Protein AF-A0A060XZH9-F1 (afdb_monomer_lite)

Secondary structure (DSSP, 8-state):
------------------------------S---------------SSPPPPPP-------------------------HHHHHHHHHHHHHHHHHHHHHHHHHHSS---HHHHHSSHHHHHHHHHHHHHHHHHHHHHHHTTTSS------PPP--S-GGGS-----------PPPPPHHHHHHHHHHHHHHHHHTTT--SSTTSS-HHHHHHHHHHHHHHHHHHHHHT-S--SHHHHHHHHHHHHHHHHHHHHHHHHTS----S-------------TTHHHHHHHTTTT--HHHHHHHHHHHHHHHHHHHHHHHHHHHHHHHHHSS---SGGGGGGHHHHHHHHHHHHHHHHHHHHHHHHHHTT--

Structure (mmCIF, N/CA/C/O backbone):
data_AF-A0A060XZH9-F1
#
_entry.id   AF-A0A060XZH9-F1
#
loop_
_atom_site.group_PDB
_atom_site.id
_atom_site.type_symbol
_atom_site.label_atom_id
_atom_site.label_alt_id
_atom_site.label_comp_id
_atom_site.label_asym_id
_atom_site.label_entity_id
_atom_site.label_seq_id
_atom_site.pdbx_PDB_ins_code
_atom_site.Cartn_x
_atom_site.Cartn_y
_atom_site.Cartn_z
_atom_site.occupancy
_atom_site.B_iso_or_equiv
_atom_site.auth_seq_id
_atom_site.auth_comp_id
_atom_site.auth_asym_id
_atom_site.auth_atom_id
_atom_site.pdbx_PDB_model_num
ATOM 1 N N . MET A 1 1 ? -20.697 -51.286 76.304 1.00 41.97 1 MET A N 1
ATOM 2 C CA . MET A 1 1 ? -21.322 -52.244 75.373 1.00 41.97 1 MET A CA 1
ATOM 3 C C . MET A 1 1 ? -22.579 -52.669 76.080 1.00 41.97 1 MET A C 1
ATOM 5 O O . MET A 1 1 ? -22.487 -53.483 76.988 1.00 41.97 1 MET A O 1
ATOM 9 N N . ASP A 1 2 ? -23.666 -51.972 75.780 1.00 34.88 2 ASP A N 1
ATOM 10 C CA . ASP A 1 2 ? -24.916 -52.065 76.528 1.00 34.88 2 ASP A CA 1
ATOM 11 C C . ASP A 1 2 ? -25.808 -53.207 76.036 1.00 34.88 2 ASP A C 1
ATOM 13 O O . ASP A 1 2 ? -25.614 -53.757 74.948 1.00 34.88 2 ASP A O 1
ATOM 17 N N . SER A 1 3 ? -26.736 -53.567 76.913 1.00 43.44 3 SER A N 1
ATOM 18 C CA . SER A 1 3 ? -27.626 -54.725 76.864 1.00 43.44 3 SER A CA 1
ATOM 19 C C . SER A 1 3 ? -28.929 -54.477 76.073 1.00 43.44 3 SER A C 1
ATOM 21 O O . SER A 1 3 ? -29.168 -53.360 75.634 1.00 43.44 3 SER A O 1
ATOM 23 N N . GLU A 1 4 ? -29.733 -55.549 75.927 1.00 43.59 4 GLU A N 1
ATOM 24 C CA . GLU A 1 4 ? -31.216 -55.655 76.095 1.00 43.59 4 GLU A CA 1
ATOM 25 C C . GLU A 1 4 ? -32.174 -54.552 75.547 1.00 43.59 4 GLU A C 1
ATOM 27 O O . GLU A 1 4 ? -31.872 -53.371 75.553 1.00 43.59 4 GLU A O 1
ATOM 32 N N . GLU A 1 5 ? -33.417 -54.788 75.105 1.00 42.88 5 GLU A N 1
ATOM 33 C CA . GLU A 1 5 ? -34.244 -55.962 74.760 1.00 42.88 5 GLU A CA 1
ATOM 34 C C . GLU A 1 5 ? -35.507 -55.436 73.995 1.00 42.88 5 GLU A C 1
ATOM 36 O O . GLU A 1 5 ? -35.732 -54.233 73.925 1.00 42.88 5 GLU A O 1
ATOM 41 N N . ALA A 1 6 ? -36.276 -56.335 73.362 1.00 42.91 6 ALA A N 1
ATOM 42 C CA . ALA A 1 6 ? -37.644 -56.235 72.797 1.00 42.91 6 ALA A CA 1
ATOM 43 C C . ALA A 1 6 ? -38.390 -54.882 72.594 1.00 42.91 6 ALA A C 1
ATOM 45 O O . ALA A 1 6 ? -38.534 -54.077 73.507 1.00 42.91 6 ALA A O 1
ATOM 46 N N . CYS A 1 7 ? -39.132 -54.779 71.471 1.00 39.28 7 CYS A N 1
ATOM 47 C CA . CYS A 1 7 ? -40.563 -54.391 71.477 1.00 39.28 7 CYS A CA 1
ATOM 48 C C . CYS A 1 7 ? -41.298 -54.692 70.145 1.00 39.28 7 CYS A C 1
ATOM 50 O O . CYS A 1 7 ? -40.679 -55.018 69.134 1.00 39.28 7 CYS A O 1
ATOM 52 N N . ILE A 1 8 ? -42.641 -54.652 70.173 1.00 36.88 8 ILE A N 1
ATOM 53 C CA . ILE A 1 8 ? -43.551 -55.384 69.264 1.00 36.88 8 ILE A CA 1
ATOM 54 C C . ILE A 1 8 ? -44.614 -54.464 68.608 1.00 36.88 8 ILE A C 1
ATOM 56 O O . ILE A 1 8 ? -45.426 -53.900 69.330 1.00 36.88 8 ILE A O 1
ATOM 60 N N . SER A 1 9 ? -44.706 -54.471 67.260 1.00 37.09 9 SER A N 1
ATOM 61 C CA . SER A 1 9 ? -45.910 -54.155 66.425 1.00 37.09 9 SER A CA 1
ATOM 62 C C . SER A 1 9 ? -46.555 -52.732 66.551 1.00 37.09 9 SER A C 1
ATOM 64 O O . SER A 1 9 ? -46.057 -51.953 67.358 1.00 37.09 9 SER A O 1
ATOM 66 N N . PRO A 1 10 ? -47.591 -52.310 65.755 1.00 47.78 10 PRO A N 1
ATOM 67 C CA . PRO A 1 10 ? -48.604 -53.136 65.076 1.00 47.78 10 PRO A CA 1
ATOM 68 C C . PRO A 1 10 ? -49.074 -52.804 63.631 1.00 47.78 10 PRO A C 1
ATOM 70 O O . PRO A 1 10 ? -49.012 -51.688 63.130 1.00 47.78 10 PRO A O 1
ATOM 73 N N . GLN A 1 11 ? -49.684 -53.849 63.052 1.00 35.91 11 GLN A N 1
ATOM 74 C CA . GLN A 1 11 ? -50.896 -53.878 62.207 1.00 35.91 11 GLN A CA 1
ATOM 75 C C . GLN A 1 11 ? -50.921 -53.295 60.778 1.00 35.91 11 GLN A C 1
ATOM 77 O O . GLN A 1 11 ? -51.262 -52.149 60.507 1.00 35.91 11 GLN A O 1
ATOM 82 N N . VAL A 1 12 ? -50.820 -54.244 59.843 1.00 38.22 12 VAL A N 1
ATOM 83 C CA . VAL A 1 12 ? -51.648 -54.317 58.628 1.00 38.22 12 VAL A CA 1
ATOM 84 C C . VAL A 1 12 ? -53.104 -54.659 59.006 1.00 38.22 12 VAL A C 1
ATOM 86 O O . VAL A 1 12 ? -53.308 -55.590 59.784 1.00 38.22 12 VAL A O 1
ATOM 89 N N . GLY A 1 13 ? -54.114 -54.024 58.389 1.00 34.50 13 GLY A N 1
ATOM 90 C CA . GLY A 1 13 ? -55.481 -54.585 58.314 1.00 34.50 13 GLY A CA 1
ATOM 91 C C . GLY A 1 13 ? -56.649 -53.585 58.248 1.00 34.50 13 GLY A C 1
ATOM 92 O O . GLY A 1 13 ? -56.640 -52.581 58.945 1.00 34.50 13 GLY A O 1
ATOM 93 N N . GLY A 1 14 ? -57.687 -53.911 57.457 1.00 33.50 14 GLY A N 1
ATOM 94 C CA . GLY A 1 14 ? -58.973 -53.178 57.375 1.00 33.50 14 GLY A CA 1
ATOM 95 C C . GLY A 1 14 ? -58.961 -52.012 56.371 1.00 33.50 14 GLY A C 1
ATOM 96 O O . GLY A 1 14 ? -58.479 -50.939 56.685 1.00 33.50 14 GLY A O 1
ATOM 97 N N . ARG A 1 15 ? -59.408 -52.115 55.110 1.00 42.47 15 ARG A N 1
ATOM 98 C CA . ARG A 1 15 ? -60.525 -52.875 54.511 1.00 42.47 15 ARG A CA 1
ATOM 99 C C . ARG A 1 15 ? -61.891 -52.427 55.055 1.00 42.47 15 ARG A C 1
ATOM 101 O O . ARG A 1 15 ? -62.294 -52.901 56.107 1.00 42.47 15 ARG A O 1
ATOM 108 N N . LEU A 1 16 ? -62.599 -51.587 54.287 1.00 39.91 16 LEU A N 1
ATOM 109 C CA . LEU A 1 16 ? -63.976 -51.792 53.783 1.00 39.91 16 LEU A CA 1
ATOM 110 C C . LEU A 1 16 ? -64.595 -50.461 53.311 1.00 39.91 16 LEU A C 1
ATOM 112 O O . LEU A 1 16 ? -64.914 -49.593 54.114 1.00 39.91 16 LEU A O 1
ATOM 116 N N . ILE A 1 17 ? -64.829 -50.331 52.002 1.00 41.22 17 ILE A N 1
ATOM 117 C CA . ILE A 1 17 ? -65.693 -49.277 51.454 1.00 41.22 17 ILE A CA 1
ATOM 118 C C . ILE A 1 17 ? -67.138 -49.759 51.602 1.00 41.22 17 ILE A C 1
ATOM 120 O O . ILE A 1 17 ? -67.537 -50.708 50.928 1.00 41.22 17 ILE A O 1
ATOM 124 N N . ARG A 1 18 ? -67.924 -49.106 52.466 1.00 36.78 18 ARG A N 1
ATOM 125 C CA . ARG A 1 18 ? -69.382 -49.281 52.537 1.00 36.78 18 ARG A CA 1
ATOM 126 C C . ARG A 1 18 ? -70.082 -47.925 52.487 1.00 36.78 18 ARG A C 1
ATOM 128 O O . ARG A 1 18 ? -70.418 -47.353 53.513 1.00 36.78 18 ARG A O 1
ATOM 135 N N . GLN A 1 19 ? -70.257 -47.456 51.254 1.00 44.81 19 GLN A N 1
ATOM 136 C CA . GLN A 1 19 ? -71.495 -46.871 50.732 1.00 44.81 19 GLN A CA 1
ATOM 137 C C . GLN A 1 19 ? -72.486 -46.320 51.777 1.00 44.81 19 GLN A C 1
ATOM 139 O O . GLN A 1 19 ? -73.227 -47.092 52.386 1.00 44.81 19 GLN A O 1
ATOM 144 N N . LEU A 1 20 ? -72.579 -44.992 51.861 1.00 40.91 20 LEU A N 1
ATOM 145 C CA . LEU A 1 20 ? -73.792 -44.281 52.265 1.00 40.91 20 LEU A CA 1
ATOM 146 C C . LEU A 1 20 ? -74.045 -43.111 51.304 1.00 40.91 20 LEU A C 1
ATOM 148 O O . LEU A 1 20 ? -73.120 -42.587 50.685 1.00 40.91 20 LEU A O 1
ATOM 152 N N . ILE A 1 21 ? -75.329 -42.816 51.138 1.00 41.75 21 ILE A N 1
ATOM 153 C CA . ILE A 1 21 ? -75.928 -41.773 50.297 1.00 41.75 21 ILE A CA 1
ATOM 154 C C . ILE A 1 21 ? -76.346 -40.612 51.232 1.00 41.75 21 ILE A C 1
ATOM 156 O O . ILE A 1 21 ? -76.304 -40.789 52.447 1.00 41.75 21 ILE A O 1
ATOM 160 N N . GLU A 1 22 ? -76.771 -39.487 50.645 1.00 34.56 22 GLU A N 1
ATOM 161 C CA . GLU A 1 22 ? -77.426 -38.307 51.254 1.00 34.56 22 GLU A CA 1
ATOM 162 C C . GLU A 1 22 ? -76.550 -37.153 51.802 1.00 34.56 22 GLU A C 1
ATOM 164 O O . GLU A 1 22 ? -75.770 -37.296 52.735 1.00 34.56 22 GLU A O 1
ATOM 169 N N . GLU A 1 23 ? -76.773 -36.006 51.140 1.00 43.19 23 GLU A N 1
ATOM 170 C CA . GLU A 1 23 ? -76.916 -34.610 51.602 1.00 43.19 23 GLU A CA 1
ATOM 171 C C . GLU A 1 23 ? -75.810 -33.869 52.398 1.00 43.19 23 GLU A C 1
ATOM 173 O O . GLU A 1 23 ? -75.273 -34.320 53.402 1.00 43.19 23 GLU A O 1
ATOM 178 N N . ASP A 1 24 ? -75.542 -32.646 51.912 1.00 48.09 24 ASP A N 1
ATOM 179 C CA . ASP A 1 24 ? -74.876 -31.502 52.551 1.00 48.09 24 ASP A CA 1
ATOM 180 C C . ASP A 1 24 ? -73.555 -31.724 53.316 1.00 48.09 24 ASP A C 1
ATOM 182 O O . ASP A 1 24 ? -73.488 -31.630 54.543 1.00 48.09 24 ASP A O 1
ATOM 186 N N . SER A 1 25 ? -72.449 -31.851 52.562 1.00 36.56 25 SER A N 1
ATOM 187 C CA . SER A 1 25 ? -71.091 -31.428 52.977 1.00 36.56 25 SER A CA 1
ATOM 188 C C . SER A 1 25 ? -70.087 -31.337 51.804 1.00 36.56 25 SER A C 1
ATOM 190 O O . SER A 1 25 ? -69.594 -32.356 51.327 1.00 36.56 25 SER A O 1
ATOM 192 N N . ASP A 1 26 ? -69.697 -30.119 51.402 1.00 49.81 26 ASP A N 1
ATOM 193 C CA . ASP A 1 26 ? -68.374 -29.838 50.793 1.00 49.81 26 ASP A CA 1
ATOM 194 C C . ASP A 1 26 ? -67.289 -29.899 51.900 1.00 49.81 26 ASP A C 1
ATOM 196 O O . ASP A 1 26 ? -67.630 -29.587 53.046 1.00 49.81 26 ASP A O 1
ATOM 200 N N . PRO A 1 27 ? -65.990 -30.221 51.647 1.00 48.94 27 PRO A N 1
ATOM 201 C CA . PRO A 1 27 ? -65.181 -29.913 50.449 1.00 48.94 27 PRO A CA 1
ATOM 202 C C . PRO A 1 27 ? -64.369 -31.162 49.947 1.00 48.94 27 PRO A C 1
ATOM 204 O O . PRO A 1 27 ? -64.771 -32.283 50.228 1.00 48.94 27 PRO A O 1
ATOM 207 N N . MET A 1 28 ? -63.252 -31.166 49.185 1.00 43.22 28 MET A N 1
ATOM 208 C CA . MET A 1 28 ? -62.165 -30.202 48.901 1.00 43.22 28 MET A CA 1
ATOM 209 C C . MET A 1 28 ? -61.463 -30.454 47.536 1.00 43.22 28 MET A C 1
ATOM 211 O O . MET A 1 28 ? -61.806 -31.367 46.791 1.00 43.22 28 MET A O 1
ATOM 215 N N . LEU A 1 29 ? -60.456 -29.631 47.199 1.00 48.16 29 LEU A N 1
ATOM 216 C CA . LEU A 1 29 ? -59.833 -29.531 45.863 1.00 48.16 29 LEU A CA 1
ATOM 217 C C . LEU A 1 29 ? -58.471 -30.243 45.713 1.00 48.16 29 LEU A C 1
ATOM 219 O O . LEU A 1 29 ? -57.656 -30.238 46.634 1.00 48.16 29 LEU A O 1
ATOM 223 N N . SER A 1 30 ? -58.154 -30.703 44.491 1.00 33.84 30 SER A N 1
ATOM 224 C CA . SER A 1 30 ? -56.785 -31.067 44.070 1.00 33.84 30 SER A CA 1
ATOM 225 C C . SER A 1 30 ? -56.154 -29.954 43.193 1.00 33.84 30 SER A C 1
ATOM 227 O O . SER A 1 30 ? -56.684 -29.680 42.113 1.00 33.84 30 SER A O 1
ATOM 229 N N . PRO A 1 31 ? -55.045 -29.287 43.595 1.00 52.72 31 PRO A N 1
ATOM 230 C CA . PRO A 1 31 ? -54.602 -27.992 43.026 1.00 52.72 31 PRO A CA 1
ATOM 231 C C . PRO A 1 31 ? -54.050 -27.910 41.580 1.00 52.72 31 PRO A C 1
ATOM 233 O O . PRO A 1 31 ? -53.200 -27.056 41.316 1.00 52.72 31 PRO A O 1
ATOM 236 N N . ARG A 1 32 ? -54.449 -28.760 40.621 1.00 40.38 32 ARG A N 1
ATOM 237 C CA . ARG A 1 32 ? -53.880 -28.729 39.251 1.00 40.38 32 ARG A CA 1
ATOM 238 C C . ARG A 1 32 ? -54.868 -28.987 38.106 1.00 40.38 32 ARG A C 1
ATOM 240 O O . ARG A 1 32 ? -54.694 -29.937 37.352 1.00 40.38 32 ARG A O 1
ATOM 247 N N . PHE A 1 33 ? -55.788 -28.051 37.870 1.00 33.78 33 PHE A N 1
ATOM 248 C CA . PHE A 1 33 ? -56.186 -27.672 36.502 1.00 33.78 33 PHE A CA 1
ATOM 249 C C . PHE A 1 33 ? -56.874 -26.295 36.501 1.00 33.78 33 PHE A C 1
ATOM 251 O O . PHE A 1 33 ? -57.887 -26.117 37.166 1.00 33.78 33 PHE A O 1
ATOM 258 N N . HIS A 1 34 ? -56.348 -25.324 35.745 1.00 46.91 34 HIS A N 1
ATOM 259 C CA . HIS A 1 34 ? -57.082 -24.090 35.437 1.00 46.91 34 HIS A CA 1
ATOM 260 C C . HIS A 1 34 ? -57.712 -24.214 34.052 1.00 46.91 34 HIS A C 1
ATOM 262 O O . HIS A 1 34 ? -57.035 -24.565 33.082 1.00 46.91 34 HIS A O 1
ATOM 268 N N . ALA A 1 35 ? -59.008 -23.921 33.975 1.00 35.88 35 ALA A N 1
ATOM 269 C CA . ALA A 1 35 ? -59.775 -23.957 32.742 1.00 35.88 35 ALA A CA 1
ATOM 270 C C . ALA A 1 35 ? -59.295 -22.890 31.743 1.00 35.88 35 ALA A C 1
ATOM 272 O O . ALA A 1 35 ? -59.119 -21.726 32.098 1.00 35.88 35 ALA A O 1
ATOM 273 N N . TYR A 1 36 ? -59.162 -23.280 30.474 1.00 43.22 36 TYR A N 1
ATOM 274 C CA . TYR A 1 36 ? -59.217 -22.343 29.353 1.00 43.22 36 TYR A CA 1
ATOM 275 C C . TYR A 1 36 ? -60.663 -22.299 28.864 1.00 43.22 36 TYR A C 1
ATOM 277 O O . TYR A 1 36 ? -61.143 -23.261 28.271 1.00 43.22 36 TYR A O 1
ATOM 285 N N . GLY A 1 37 ? -61.357 -21.197 29.144 1.00 40.19 37 GLY A N 1
ATOM 286 C CA . GLY A 1 37 ? -62.775 -21.064 28.833 1.00 40.19 37 GLY A CA 1
ATOM 287 C C . GLY A 1 37 ? -63.236 -19.615 28.770 1.00 40.19 37 GLY A C 1
ATOM 288 O O . GLY A 1 37 ? -63.923 -19.154 29.677 1.00 40.19 37 GLY A O 1
ATOM 289 N N . HIS A 1 38 ? -62.904 -18.914 27.681 1.00 40.50 38 HIS A N 1
ATOM 290 C CA . HIS A 1 38 ? -63.756 -17.821 27.212 1.00 40.50 38 HIS A CA 1
ATOM 291 C C . HIS A 1 38 ? -63.649 -17.571 25.701 1.00 40.50 38 HIS A C 1
ATOM 293 O O . HIS A 1 38 ? -62.597 -17.212 25.185 1.00 40.50 38 HIS A O 1
ATOM 299 N N . CYS A 1 39 ? -64.788 -17.779 25.040 1.00 35.84 39 CYS A N 1
ATOM 300 C CA . CYS A 1 39 ? -65.402 -16.900 24.047 1.00 35.84 39 CYS A CA 1
ATOM 301 C C . CYS A 1 39 ? -64.500 -16.178 23.027 1.00 35.84 39 CYS A C 1
ATOM 303 O O . CYS A 1 39 ? -63.957 -15.112 23.306 1.00 35.84 39 CYS A O 1
ATOM 305 N N . GLN A 1 40 ? -64.559 -16.640 21.777 1.00 40.19 40 GLN A N 1
ATOM 306 C CA . GLN A 1 40 ? -64.563 -15.742 20.621 1.00 40.19 40 GLN A CA 1
ATOM 307 C C . GLN A 1 40 ? -65.859 -16.022 19.846 1.00 40.19 40 GLN A C 1
ATOM 309 O O . GLN A 1 40 ? -66.037 -17.114 19.308 1.00 40.19 40 GLN A O 1
ATOM 314 N N . GLN A 1 41 ? -66.800 -15.077 19.867 1.00 44.31 41 GLN A N 1
ATOM 315 C CA . GLN A 1 41 ? -68.018 -15.163 19.057 1.00 44.31 41 GLN A CA 1
ATOM 316 C C . GLN A 1 41 ? -67.647 -15.052 17.574 1.00 44.31 41 GLN A C 1
ATOM 318 O O . GLN A 1 41 ? -66.749 -14.290 17.215 1.00 44.31 41 GLN A O 1
ATOM 323 N N . TYR A 1 42 ? -68.345 -15.803 16.722 1.00 43.53 42 TYR A N 1
ATOM 324 C CA . TYR A 1 42 ? -68.258 -15.632 15.275 1.00 43.53 42 TYR A CA 1
ATOM 325 C C . TYR A 1 42 ? -68.874 -14.272 14.919 1.00 43.53 42 TYR A C 1
ATOM 327 O O . TYR A 1 42 ? -70.041 -14.032 15.229 1.00 43.53 42 TYR A O 1
ATOM 335 N N . ILE A 1 43 ? -68.092 -13.391 14.299 1.00 47.00 43 ILE A N 1
ATOM 336 C CA . ILE A 1 43 ? -68.606 -12.209 13.604 1.00 47.00 43 ILE A CA 1
ATOM 337 C C . ILE A 1 43 ? -68.562 -12.573 12.125 1.00 47.00 43 ILE A C 1
ATOM 339 O O . ILE A 1 43 ? -67.480 -12.716 11.559 1.00 47.00 43 ILE A O 1
ATOM 343 N N . ASP A 1 44 ? -69.738 -12.795 11.547 1.00 51.97 44 ASP A N 1
ATOM 344 C CA . ASP A 1 44 ? -69.911 -13.052 10.121 1.00 51.97 44 ASP A CA 1
ATOM 345 C C . ASP A 1 44 ? -70.126 -11.700 9.429 1.00 51.97 44 ASP A C 1
ATOM 347 O O . ASP A 1 44 ? -71.229 -11.156 9.433 1.00 51.97 44 ASP A O 1
ATOM 351 N N . ASP A 1 45 ? -69.036 -11.105 8.945 1.00 53.69 45 ASP A N 1
ATOM 352 C CA . ASP A 1 45 ? -69.035 -9.845 8.198 1.00 53.69 45 ASP A CA 1
ATOM 353 C C . ASP A 1 45 ? -68.010 -9.955 7.058 1.00 53.69 45 ASP A C 1
ATOM 355 O O . ASP A 1 45 ? -66.820 -10.190 7.288 1.00 53.69 45 ASP A O 1
ATOM 359 N N . THR A 1 46 ? -68.491 -9.894 5.814 1.00 59.16 46 THR A N 1
ATOM 360 C CA . THR A 1 46 ? -67.776 -10.420 4.636 1.00 59.16 46 THR A CA 1
ATOM 361 C C . THR A 1 46 ? -67.073 -9.347 3.791 1.00 59.16 46 THR A C 1
ATOM 363 O O . THR A 1 46 ? -66.437 -9.684 2.797 1.00 59.16 46 THR A O 1
ATOM 366 N N . GLU A 1 47 ? -67.149 -8.067 4.173 1.00 54.03 47 GLU A N 1
ATOM 367 C CA . GLU A 1 47 ? -66.714 -6.921 3.343 1.00 54.03 47 GLU A CA 1
ATOM 368 C C . GLU A 1 47 ? -65.457 -6.185 3.875 1.00 54.03 47 GLU A C 1
ATOM 370 O O . GLU A 1 47 ? -65.129 -5.088 3.419 1.00 54.03 47 GLU A O 1
ATOM 375 N N . VAL A 1 48 ? -64.701 -6.771 4.816 1.00 60.06 48 VAL A N 1
ATOM 376 C CA . VAL A 1 48 ? -63.457 -6.169 5.349 1.00 60.06 48 VAL A CA 1
ATOM 377 C C . VAL A 1 48 ? -62.225 -7.011 4.980 1.00 60.06 48 VAL A C 1
ATOM 379 O O . VAL A 1 48 ? -62.138 -8.174 5.382 1.00 60.06 48 VAL A O 1
ATOM 382 N N . PRO A 1 49 ? -61.222 -6.462 4.262 1.00 60.53 49 PRO A N 1
ATOM 383 C CA . PRO A 1 49 ? -60.019 -7.215 3.918 1.00 60.53 49 PRO A CA 1
ATOM 384 C C . PRO A 1 49 ? -59.181 -7.523 5.174 1.00 60.53 49 PRO A C 1
ATOM 386 O O . PRO A 1 49 ? -58.959 -6.629 6.000 1.00 60.53 49 PRO A O 1
ATOM 389 N N . PRO A 1 50 ? -58.660 -8.756 5.333 1.00 58.22 50 PRO A N 1
ATOM 390 C CA . PRO A 1 50 ? -57.870 -9.118 6.502 1.00 58.22 50 PRO A CA 1
ATOM 391 C C . PRO A 1 50 ? -56.581 -8.290 6.558 1.00 58.22 50 PRO A C 1
ATOM 393 O O . PRO A 1 50 ? -55.796 -8.251 5.609 1.00 58.22 50 PRO A O 1
ATOM 396 N N . SER A 1 51 ? -56.352 -7.634 7.696 1.00 54.59 51 SER A N 1
ATOM 397 C CA . SER A 1 51 ? -55.137 -6.847 7.926 1.00 54.59 51 SER A CA 1
ATOM 398 C C . SER A 1 51 ? -53.887 -7.744 7.946 1.00 54.59 51 SER A C 1
ATOM 400 O O . SER A 1 51 ? -53.966 -8.893 8.390 1.00 54.59 51 SER A O 1
ATOM 402 N N . PRO A 1 52 ? -52.721 -7.250 7.483 1.00 54.84 52 PRO A N 1
ATOM 403 C CA . PRO A 1 52 ? -51.522 -8.072 7.336 1.00 54.84 52 PRO A CA 1
ATOM 404 C C . PRO A 1 52 ? -51.041 -8.637 8.687 1.00 54.84 52 PRO A C 1
ATOM 406 O O . PRO A 1 52 ? -51.116 -7.944 9.706 1.00 54.84 52 PRO A O 1
ATOM 409 N N . PRO A 1 53 ? -50.530 -9.883 8.720 1.00 52.56 53 PRO A N 1
ATOM 410 C CA . PRO A 1 53 ? -50.263 -10.589 9.967 1.00 52.56 53 PRO A CA 1
ATOM 411 C C . PRO A 1 53 ? -49.144 -9.924 10.775 1.00 52.56 53 PRO A C 1
ATOM 413 O O . PRO A 1 53 ? -47.990 -9.852 10.351 1.00 52.56 53 PRO A O 1
ATOM 416 N N . ASN A 1 54 ? -49.494 -9.486 11.985 1.00 41.19 54 ASN A N 1
ATOM 417 C CA . ASN A 1 54 ? -48.551 -8.997 12.983 1.00 41.19 54 ASN A CA 1
ATOM 418 C C . ASN A 1 54 ? -47.520 -10.091 13.320 1.00 41.19 54 ASN A C 1
ATOM 420 O O . ASN A 1 54 ? -47.881 -11.242 13.579 1.00 41.19 54 ASN A O 1
ATOM 424 N N . THR A 1 55 ? -46.232 -9.746 13.334 1.00 48.19 55 THR A N 1
ATOM 425 C CA . THR A 1 55 ? -45.130 -10.694 13.549 1.00 48.19 55 THR A CA 1
ATOM 426 C C . THR A 1 55 ? -45.035 -11.130 15.014 1.00 48.19 55 THR A C 1
ATOM 428 O O . THR A 1 55 ? -44.182 -10.659 15.771 1.00 48.19 55 THR A O 1
ATOM 431 N N . HIS A 1 56 ? -45.900 -12.055 15.426 1.00 43.81 56 HIS A N 1
ATOM 432 C CA . HIS A 1 56 ? -45.796 -12.726 16.717 1.00 43.81 56 HIS A CA 1
ATOM 433 C C . HIS A 1 56 ? -44.652 -13.751 16.699 1.00 43.81 56 HIS A C 1
ATOM 435 O O . HIS A 1 56 ? -44.633 -14.681 15.894 1.00 43.81 56 HIS A O 1
ATOM 441 N N . SER A 1 57 ? -43.692 -13.597 17.617 1.00 39.66 57 SER A N 1
ATOM 442 C CA . SER A 1 57 ? -42.604 -14.562 17.808 1.00 39.66 57 SER A CA 1
ATOM 443 C C . SER A 1 57 ? -43.147 -15.926 18.238 1.00 39.66 57 SER A C 1
ATOM 445 O O . SER A 1 57 ? -43.541 -16.101 19.393 1.00 39.66 57 SER A O 1
ATOM 447 N N . PHE A 1 58 ? -43.092 -16.911 17.341 1.00 37.97 58 PHE A N 1
ATOM 448 C CA . PHE A 1 58 ? -43.353 -18.315 17.659 1.00 37.97 58 PHE A CA 1
ATOM 449 C C . PHE A 1 58 ? -42.255 -18.877 18.575 1.00 37.97 58 PHE A C 1
ATOM 451 O O . PHE A 1 58 ? -41.268 -19.464 18.134 1.00 37.97 58 PHE A O 1
ATOM 458 N N . ALA A 1 59 ? -42.436 -18.713 19.885 1.00 38.16 59 ALA A N 1
ATOM 459 C CA . ALA A 1 59 ? -41.685 -19.456 20.885 1.00 38.16 59 ALA A CA 1
ATOM 460 C C . ALA A 1 59 ? -42.183 -20.913 20.903 1.00 38.16 59 ALA A C 1
ATOM 462 O O . ALA A 1 59 ? -43.149 -21.242 21.595 1.00 38.16 59 ALA A O 1
ATOM 463 N N . SER A 1 60 ? -41.541 -21.781 20.114 1.00 41.50 60 SER A N 1
ATOM 464 C CA . SER A 1 60 ? -41.906 -23.198 20.006 1.00 41.50 60 SER A CA 1
ATOM 465 C C . SER A 1 60 ? -41.929 -23.893 21.368 1.00 41.50 60 SER A C 1
ATOM 467 O O . SER A 1 60 ? -40.907 -24.079 22.032 1.00 41.50 60 SER A O 1
ATOM 469 N N . ARG A 1 61 ? -43.132 -24.319 21.761 1.00 39.69 61 ARG A N 1
ATOM 470 C CA . ARG A 1 61 ? -43.409 -25.091 22.973 1.00 39.69 61 ARG A CA 1
ATOM 471 C C . ARG A 1 61 ? -42.840 -26.504 22.822 1.00 39.69 61 ARG A C 1
ATOM 473 O O . ARG A 1 61 ? -43.471 -27.370 22.224 1.00 39.69 61 ARG A O 1
ATOM 480 N N . ARG A 1 62 ? -41.653 -26.739 23.382 1.00 43.19 62 ARG A N 1
ATOM 481 C CA . ARG A 1 62 ? -40.991 -28.051 23.373 1.00 43.19 62 ARG A CA 1
ATOM 482 C C . ARG A 1 62 ? -41.808 -29.064 24.202 1.00 43.19 62 ARG A C 1
ATOM 484 O O . ARG A 1 62 ? -42.033 -28.843 25.391 1.00 43.19 62 ARG A O 1
ATOM 491 N N . ARG A 1 63 ? -42.226 -30.177 23.590 1.00 44.97 63 ARG A N 1
ATOM 492 C CA . ARG A 1 63 ? -42.598 -31.429 24.277 1.00 44.97 63 ARG A CA 1
ATOM 493 C C . ARG A 1 63 ? -41.734 -32.571 23.725 1.00 44.97 63 ARG A C 1
ATOM 495 O O . ARG A 1 63 ? -41.417 -32.593 22.543 1.00 44.97 63 ARG A O 1
ATOM 502 N N . SER A 1 64 ? -41.307 -33.427 24.644 1.00 38.03 64 SER A N 1
ATOM 503 C CA . SER A 1 64 ? -40.356 -34.549 24.552 1.00 38.03 64 SER A CA 1
ATOM 504 C C . SER A 1 64 ? -40.861 -35.701 23.642 1.00 38.03 64 SER A C 1
ATOM 506 O O . SER A 1 64 ? -42.053 -35.721 23.353 1.00 38.03 64 SER A O 1
ATOM 508 N N . SER A 1 65 ? -40.099 -36.719 23.197 1.00 36.84 65 SER A N 1
ATOM 509 C CA . SER A 1 65 ? -38.673 -37.117 23.362 1.00 36.84 65 SER A CA 1
ATOM 510 C C . SER A 1 65 ? -38.341 -38.359 22.490 1.00 36.84 65 SER A C 1
ATOM 512 O O . SER A 1 65 ? -39.256 -38.997 21.977 1.00 36.84 65 SER A O 1
ATOM 514 N N . SER A 1 66 ? -37.059 -38.778 22.489 1.00 36.94 66 SER A N 1
ATOM 515 C CA . SER A 1 66 ? -36.498 -40.057 21.977 1.00 36.94 66 SER A CA 1
ATOM 516 C C . SER A 1 66 ? -36.159 -40.055 20.468 1.00 36.94 66 SER A C 1
ATOM 518 O O . SER A 1 66 ? -36.943 -39.534 19.685 1.00 36.94 66 SER A O 1
ATOM 520 N N . LEU A 1 67 ? -35.009 -40.549 19.980 1.00 39.75 67 LEU A N 1
ATOM 521 C CA . LEU A 1 67 ? -33.862 -41.277 20.569 1.00 39.75 67 LEU A CA 1
ATOM 522 C C . LEU A 1 67 ? -32.532 -40.729 19.996 1.00 39.75 67 LEU A C 1
ATOM 524 O O . LEU A 1 67 ? -32.512 -40.290 18.852 1.00 39.75 67 LEU A O 1
ATOM 528 N N . GLY A 1 68 ? -31.421 -40.829 20.742 1.00 34.53 68 GLY A N 1
ATOM 529 C CA . GLY A 1 68 ? -30.062 -40.563 20.225 1.00 34.53 68 GLY A CA 1
ATOM 530 C C . GLY A 1 68 ? -29.210 -39.673 21.135 1.00 34.53 68 GLY A C 1
ATOM 531 O O . GLY A 1 68 ? -29.339 -38.455 21.109 1.00 34.53 68 GLY A O 1
ATOM 532 N N . SER A 1 69 ? -28.340 -40.288 21.939 1.00 39.41 69 SER A N 1
ATOM 533 C CA . SER A 1 69 ? -27.360 -39.605 22.798 1.00 39.41 69 SER A CA 1
ATOM 534 C C . SER A 1 69 ? -25.956 -39.696 22.195 1.00 39.41 69 SER A C 1
ATOM 536 O O . SER A 1 69 ? -25.642 -40.737 21.622 1.00 39.41 69 SER A O 1
ATOM 538 N N . CYS A 1 70 ? -25.156 -38.635 22.390 1.00 35.00 70 CYS A N 1
ATOM 539 C CA . CYS A 1 70 ? -23.683 -38.564 22.525 1.00 35.00 70 CYS A CA 1
ATOM 540 C C . CYS A 1 70 ? -23.074 -37.398 21.723 1.00 35.00 70 CYS A C 1
ATOM 542 O O . CYS A 1 70 ? -22.950 -37.476 20.505 1.00 35.00 70 CYS A O 1
ATOM 544 N N . GLY A 1 71 ? -22.635 -36.347 22.426 1.00 33.25 71 GLY A N 1
ATOM 545 C CA . GLY A 1 71 ? -21.945 -35.189 21.842 1.00 33.25 71 GLY A CA 1
ATOM 546 C C . GLY A 1 71 ? -22.260 -33.901 22.601 1.00 33.25 71 GLY A C 1
ATOM 547 O O . GLY A 1 71 ? -23.248 -33.240 22.305 1.00 33.25 71 GLY A O 1
ATOM 548 N N . ASP A 1 72 ? -21.439 -33.583 23.601 1.00 40.38 72 ASP A N 1
ATOM 549 C CA . ASP A 1 72 ? -21.530 -32.366 24.415 1.00 40.38 72 ASP A CA 1
ATOM 550 C C . ASP A 1 72 ? -21.120 -31.125 23.598 1.00 40.38 72 ASP A C 1
ATOM 552 O O . ASP A 1 72 ? -19.932 -30.879 23.418 1.00 40.38 72 ASP A O 1
ATOM 556 N N . ASP A 1 73 ? -22.091 -30.357 23.090 1.00 41.75 73 ASP A N 1
ATOM 557 C CA . ASP A 1 73 ? -21.882 -28.950 22.707 1.00 41.75 73 ASP A CA 1
ATOM 558 C C . ASP A 1 73 ? -23.192 -28.142 22.795 1.00 41.75 73 ASP A C 1
ATOM 560 O O . ASP A 1 73 ? -23.785 -27.707 21.806 1.00 41.75 73 ASP A O 1
ATOM 564 N N . ASP A 1 74 ? -23.668 -27.925 24.025 1.00 41.44 74 ASP A N 1
ATOM 565 C CA . ASP A 1 74 ? -24.821 -27.059 24.325 1.00 41.44 74 ASP A CA 1
ATOM 566 C C . ASP A 1 74 ? -24.499 -25.546 24.180 1.00 41.44 74 ASP A C 1
ATOM 568 O O . ASP A 1 74 ? -25.126 -24.680 24.806 1.00 41.44 74 ASP A O 1
ATOM 572 N N . GLN A 1 75 ? -23.559 -25.170 23.299 1.00 42.78 75 GLN A N 1
ATOM 573 C CA . GLN A 1 75 ? -23.488 -23.807 22.767 1.00 42.78 75 GLN A CA 1
ATOM 574 C C . GLN A 1 75 ? -24.582 -23.585 21.724 1.00 42.78 75 GLN A C 1
ATOM 576 O O . GLN A 1 75 ? -24.340 -23.422 20.532 1.00 42.78 75 GLN A O 1
ATOM 581 N N . GLN A 1 76 ? -25.815 -23.485 22.221 1.00 48.28 76 GLN A N 1
ATOM 582 C CA . GLN A 1 76 ? -26.945 -22.907 21.505 1.00 48.28 76 GLN A CA 1
ATOM 583 C C . GLN A 1 76 ? -26.525 -21.552 20.906 1.00 48.28 76 GLN A C 1
ATOM 585 O O . GLN A 1 76 ? -26.455 -20.564 21.640 1.00 48.28 76 GLN A O 1
ATOM 590 N N . GLU A 1 77 ? -26.232 -21.514 19.598 1.00 56.28 77 GLU A N 1
ATOM 591 C CA . GLU A 1 77 ? -25.643 -20.353 18.919 1.00 56.28 77 GLU A CA 1
ATOM 592 C C . GLU A 1 77 ? -26.466 -19.084 19.165 1.00 56.28 77 GLU A C 1
ATOM 594 O O . GLU A 1 77 ? -27.532 -18.842 18.590 1.00 56.28 77 GLU A O 1
ATOM 599 N N . LEU A 1 78 ? -25.958 -18.242 20.063 1.00 69.19 78 LEU A N 1
ATOM 600 C CA . LEU A 1 78 ? -26.583 -16.974 20.384 1.00 69.19 78 LEU A CA 1
ATOM 601 C C . LEU A 1 78 ? -26.327 -16.029 19.220 1.00 69.19 78 LEU A C 1
ATOM 603 O O . LEU A 1 78 ? -25.192 -15.620 18.973 1.00 69.19 78 LEU A O 1
ATOM 607 N N . THR A 1 79 ? -27.400 -15.618 18.551 1.00 79.56 79 THR A N 1
ATOM 608 C CA . THR A 1 79 ? -27.333 -14.620 17.482 1.00 79.56 79 THR A CA 1
ATOM 609 C C . THR A 1 79 ? -26.531 -13.395 17.936 1.00 79.56 79 THR A C 1
ATOM 611 O O . THR A 1 79 ? -26.599 -12.968 19.096 1.00 79.56 79 THR A O 1
ATOM 614 N N . SER A 1 80 ? -25.803 -12.760 17.017 1.00 80.00 80 SER A N 1
ATOM 615 C CA . SER A 1 80 ? -24.978 -11.575 17.313 1.00 80.00 80 SER A CA 1
ATOM 616 C C . SER A 1 80 ? -25.716 -10.451 18.075 1.00 80.00 80 SER A C 1
ATOM 618 O O . SER A 1 80 ? -25.107 -9.723 18.869 1.00 80.00 80 SER A O 1
ATOM 620 N N . ALA A 1 81 ? -27.040 -10.340 17.910 1.00 84.50 81 ALA A N 1
ATOM 621 C CA . ALA A 1 81 ? -27.905 -9.446 18.680 1.00 84.50 81 ALA A CA 1
ATOM 622 C C . ALA A 1 81 ? -28.119 -9.902 20.142 1.00 84.50 81 ALA A C 1
ATOM 624 O O . ALA A 1 81 ? -28.099 -9.069 21.051 1.00 84.50 81 ALA A O 1
ATOM 625 N N . GLN A 1 82 ? -28.292 -11.203 20.401 1.00 89.44 82 GLN A N 1
ATOM 626 C CA . GLN A 1 82 ? -28.399 -11.774 21.752 1.00 89.44 82 GLN A CA 1
ATOM 627 C C . GLN A 1 82 ? -27.072 -11.674 22.519 1.00 89.44 82 GLN A C 1
ATOM 629 O O . GLN A 1 82 ? -27.084 -11.222 23.666 1.00 89.44 82 GLN A O 1
ATOM 634 N N . LEU A 1 83 ? -25.934 -11.990 21.884 1.00 88.12 83 LEU A N 1
ATOM 635 C CA . LEU A 1 83 ? -24.595 -11.781 22.461 1.00 88.12 83 LEU A CA 1
ATOM 636 C C . LEU A 1 83 ? -24.402 -10.316 22.881 1.00 88.12 83 LEU A C 1
ATOM 638 O O . LEU A 1 83 ? -24.040 -10.019 24.021 1.00 88.12 83 LEU A O 1
ATOM 642 N N . SER A 1 84 ? -24.755 -9.384 21.990 1.00 90.88 84 SER A N 1
ATOM 643 C CA . SER A 1 84 ? -24.713 -7.947 22.276 1.00 90.88 84 SER A CA 1
ATOM 644 C C . SER A 1 84 ? -25.610 -7.563 23.461 1.00 90.88 84 SER A C 1
ATOM 646 O O . SER A 1 84 ? -25.174 -6.812 24.335 1.00 90.88 84 SER A O 1
ATOM 648 N N . LYS A 1 85 ? -26.840 -8.089 23.554 1.00 94.25 85 LYS A N 1
ATOM 649 C CA . LYS A 1 85 ? -27.741 -7.835 24.696 1.00 94.25 85 LYS A CA 1
ATOM 650 C C . LYS A 1 85 ? -27.167 -8.373 26.016 1.00 94.25 85 LYS A C 1
ATOM 652 O O . LYS A 1 85 ? -27.169 -7.636 27.005 1.00 94.25 85 LYS A O 1
ATOM 657 N N . LYS A 1 86 ? -26.611 -9.594 26.036 1.00 92.62 86 LYS A N 1
ATOM 658 C CA . LYS A 1 86 ? -25.959 -10.173 27.229 1.00 92.62 86 LYS A CA 1
ATOM 659 C C . LYS A 1 86 ? -24.756 -9.337 27.690 1.00 92.62 86 LYS A C 1
ATOM 661 O O . LYS A 1 86 ? -24.679 -9.002 28.870 1.00 92.62 86 LYS A O 1
ATOM 666 N N . ILE A 1 87 ? -23.896 -8.889 26.768 1.00 94.44 87 ILE A N 1
ATOM 667 C CA . ILE A 1 87 ? -22.764 -7.982 27.053 1.00 94.44 87 ILE A CA 1
ATOM 668 C C . ILE A 1 87 ? -23.220 -6.697 27.764 1.00 94.44 87 ILE A C 1
ATOM 670 O O . ILE A 1 87 ? -22.617 -6.293 28.759 1.00 94.44 87 ILE A O 1
ATOM 674 N N . HIS A 1 88 ? -24.293 -6.050 27.294 1.00 95.31 88 HIS A N 1
ATOM 675 C CA . HIS A 1 88 ? -24.833 -4.845 27.943 1.00 95.31 88 HIS A CA 1
ATOM 676 C C . HIS A 1 88 ? -25.515 -5.144 29.289 1.00 95.31 88 HIS A C 1
ATOM 678 O O . HIS A 1 88 ? -25.550 -4.282 30.168 1.00 95.31 88 HIS A O 1
ATOM 684 N N . GLY A 1 89 ? -26.041 -6.356 29.482 1.00 95.62 89 GLY A N 1
ATOM 685 C CA . GLY A 1 89 ? -26.512 -6.841 30.781 1.00 95.62 89 GLY A CA 1
ATOM 686 C C . GLY A 1 89 ? -25.376 -6.975 31.798 1.00 95.62 89 GLY A C 1
ATOM 687 O O . GLY A 1 89 ? -25.450 -6.386 32.873 1.00 95.62 89 GLY A O 1
ATOM 688 N N . LEU A 1 90 ? -24.298 -7.680 31.440 1.00 95.38 90 LEU A N 1
ATOM 689 C CA . LEU A 1 90 ? -23.144 -7.898 32.322 1.00 95.38 90 LEU A CA 1
ATOM 690 C C . LEU A 1 90 ? -22.409 -6.599 32.654 1.00 95.38 90 LEU A C 1
ATOM 692 O O . LEU A 1 90 ? -22.117 -6.361 33.821 1.00 95.38 90 LEU A O 1
ATOM 696 N N . LYS A 1 91 ? -22.204 -5.707 31.673 1.00 94.62 91 LYS A N 1
ATOM 697 C CA . LYS A 1 91 ? -21.668 -4.357 31.929 1.00 94.62 91 LYS A CA 1
ATOM 698 C C . LYS A 1 91 ? -22.479 -3.603 32.989 1.00 94.62 91 LYS A C 1
ATOM 700 O O . LYS A 1 91 ? -21.887 -2.993 33.870 1.00 94.62 91 LYS A O 1
ATOM 705 N N . ARG A 1 92 ? -23.818 -3.659 32.927 1.00 96.19 92 ARG A N 1
ATOM 706 C CA . ARG A 1 92 ? -24.690 -3.019 33.928 1.00 96.19 92 ARG A CA 1
ATOM 707 C C . ARG A 1 92 ? -24.605 -3.694 35.297 1.00 96.19 92 ARG A C 1
ATOM 709 O O . ARG A 1 92 ? -24.639 -2.985 36.292 1.00 96.19 92 ARG A O 1
ATOM 716 N N . LYS A 1 93 ? -24.469 -5.024 35.369 1.00 94.81 93 LYS A N 1
ATOM 717 C CA . LYS A 1 93 ? -24.258 -5.729 36.648 1.00 94.81 93 LYS A CA 1
ATOM 718 C C . LYS A 1 93 ? -22.927 -5.347 37.301 1.00 94.81 93 LYS A C 1
ATOM 720 O O . LYS A 1 93 ? -22.918 -4.996 38.473 1.00 94.81 93 LYS A O 1
ATOM 725 N N . ILE A 1 94 ? -21.838 -5.340 36.528 1.00 92.62 94 ILE A N 1
ATOM 726 C CA . ILE A 1 94 ? -20.511 -4.921 37.003 1.00 92.62 94 ILE A CA 1
ATOM 727 C C . ILE A 1 94 ? -20.554 -3.456 37.456 1.00 92.62 94 ILE A C 1
ATOM 729 O O . ILE A 1 94 ? -20.118 -3.160 38.557 1.00 92.62 94 ILE A O 1
ATOM 733 N N . HIS A 1 95 ? -21.151 -2.550 36.674 1.00 94.12 95 HIS A N 1
ATOM 734 C CA . HIS A 1 95 ? -21.242 -1.137 37.058 1.00 94.12 95 HIS A CA 1
ATOM 735 C C . HIS A 1 95 ? -22.071 -0.906 38.334 1.00 94.12 95 HIS A C 1
ATOM 737 O O . HIS A 1 95 ? -21.636 -0.145 39.188 1.00 94.12 95 HIS A O 1
ATOM 743 N N . LYS A 1 96 ? -23.193 -1.619 38.519 1.00 93.69 96 LYS A N 1
ATOM 744 C CA . LYS A 1 96 ? -23.970 -1.584 39.774 1.00 93.69 96 LYS A CA 1
ATOM 745 C C . LYS A 1 96 ? -23.193 -2.105 40.985 1.00 93.69 96 LYS A C 1
ATOM 747 O O . LYS A 1 96 ? -23.466 -1.687 42.103 1.00 93.69 96 LYS A O 1
ATOM 752 N N . TYR A 1 97 ? -22.262 -3.039 40.783 1.00 93.56 97 TYR A N 1
ATOM 753 C CA . TYR A 1 97 ? -21.335 -3.440 41.838 1.00 93.56 97 TYR A CA 1
ATOM 754 C C . TYR A 1 97 ? -20.289 -2.352 42.103 1.00 93.56 97 TYR A C 1
ATOM 756 O O . TYR A 1 97 ? -20.049 -2.043 43.261 1.00 93.56 97 TYR A O 1
ATOM 764 N N . GLU A 1 98 ? -19.712 -1.739 41.057 1.00 92.31 98 GLU A N 1
ATOM 765 C CA . GLU A 1 98 ? -18.772 -0.616 41.217 1.00 92.31 98 GLU A CA 1
ATOM 766 C C . GLU A 1 98 ? -19.393 0.531 42.026 1.00 92.31 98 GLU A C 1
ATOM 768 O O . GLU A 1 98 ? -18.766 1.015 42.960 1.00 92.31 98 GLU A O 1
ATOM 773 N N . GLU A 1 99 ? -20.635 0.897 41.705 1.00 93.12 99 GLU A N 1
ATOM 774 C CA . GLU A 1 99 ? -21.434 1.931 42.372 1.00 93.12 99 GLU A CA 1
ATOM 775 C C . GLU A 1 99 ? -21.678 1.617 43.857 1.00 93.12 99 GLU A C 1
ATOM 777 O O . GLU A 1 99 ? -21.323 2.419 44.717 1.00 93.12 99 GLU A O 1
ATOM 782 N N . LYS A 1 100 ? -22.194 0.421 44.180 1.00 90.38 100 LYS A N 1
ATOM 783 C CA . LYS A 1 100 ? -22.411 -0.009 45.575 1.00 90.38 100 LYS A CA 1
ATOM 784 C C . LYS A 1 100 ? -21.121 -0.097 46.383 1.00 90.38 100 LYS A C 1
ATOM 786 O O . LYS A 1 100 ? -21.080 0.304 47.539 1.00 90.38 100 LYS A O 1
ATOM 791 N N . PHE A 1 101 ? -20.062 -0.622 45.777 1.00 91.31 101 PHE A N 1
ATOM 792 C CA . PHE A 1 101 ? -18.764 -0.725 46.428 1.00 91.31 101 PHE A CA 1
ATOM 793 C C . PHE A 1 101 ? -18.196 0.665 46.733 1.00 91.31 101 PHE A C 1
ATOM 795 O O . PHE A 1 101 ? -17.677 0.886 47.821 1.00 91.31 101 PHE A O 1
ATOM 802 N N . GLU A 1 102 ? -18.308 1.612 45.800 1.00 91.62 102 GLU A N 1
ATOM 803 C CA . GLU A 1 102 ? -17.871 2.997 45.998 1.00 91.62 102 GLU A CA 1
ATOM 804 C C . GLU A 1 102 ? -18.739 3.722 47.046 1.00 91.62 102 GLU A C 1
ATOM 806 O O . GLU A 1 102 ? -18.218 4.497 47.849 1.00 91.62 102 GLU A O 1
ATOM 811 N N . GLU A 1 103 ? -20.033 3.397 47.135 1.00 91.12 103 GLU A N 1
ATOM 812 C CA . GLU A 1 103 ? -20.926 3.865 48.200 1.00 91.12 103 GLU A CA 1
ATOM 813 C C . GLU A 1 103 ? -20.530 3.326 49.590 1.00 91.12 103 GLU A C 1
ATOM 815 O O . GLU A 1 103 ? -20.475 4.106 50.543 1.00 91.12 103 GLU A O 1
ATOM 820 N N . GLU A 1 104 ? -20.202 2.038 49.717 1.00 90.12 104 GLU A N 1
ATOM 821 C CA . GLU A 1 104 ? -19.800 1.396 50.981 1.00 90.12 104 GLU A CA 1
ATOM 822 C C . GLU A 1 104 ? -18.371 1.765 51.416 1.00 90.12 104 GLU A C 1
ATOM 824 O O . GLU A 1 104 ? -18.129 2.099 52.576 1.00 90.12 104 GLU A O 1
ATOM 829 N N . ARG A 1 105 ? -17.406 1.700 50.491 1.00 85.12 105 ARG A N 1
ATOM 830 C CA . ARG A 1 105 ? -15.962 1.805 50.770 1.00 85.12 105 ARG A CA 1
ATOM 831 C C . ARG A 1 105 ? -15.396 3.213 50.572 1.00 85.12 105 ARG A C 1
ATOM 833 O O . ARG A 1 105 ? -14.257 3.458 50.957 1.00 85.12 105 ARG A O 1
ATOM 840 N N . LYS A 1 106 ? -16.157 4.127 49.957 1.00 85.44 106 LYS A N 1
ATOM 841 C CA . LYS A 1 106 ? -15.745 5.500 49.582 1.00 85.44 106 LYS A CA 1
ATOM 842 C C . LYS A 1 106 ? -14.519 5.581 48.659 1.00 85.44 106 LYS A C 1
ATOM 844 O O . LYS A 1 106 ? -13.916 6.643 48.526 1.00 85.44 106 LYS A O 1
ATOM 849 N N . TYR A 1 107 ? -14.177 4.484 47.981 1.00 87.75 107 TYR A N 1
ATOM 850 C CA . TYR A 1 107 ? -13.204 4.458 46.892 1.00 87.75 107 TYR A CA 1
ATOM 851 C C . TYR A 1 107 ? -13.697 3.564 45.754 1.00 87.75 107 TYR A C 1
ATOM 853 O O . TYR A 1 107 ? -14.391 2.569 45.971 1.00 87.75 107 TYR A O 1
ATOM 861 N N . ARG A 1 108 ? -13.318 3.911 44.524 1.00 87.31 108 ARG A N 1
ATOM 862 C CA . ARG A 1 108 ? -13.682 3.142 43.335 1.00 87.31 108 ARG A CA 1
ATOM 863 C C . ARG A 1 108 ? -12.947 1.791 43.319 1.00 87.31 108 ARG A C 1
ATOM 865 O O . ARG A 1 108 ? -11.716 1.800 43.373 1.00 87.31 108 ARG A O 1
ATOM 872 N N . PRO A 1 109 ? -13.637 0.644 43.167 1.00 86.88 109 PRO A N 1
ATOM 873 C CA . PRO A 1 109 ? -12.985 -0.662 43.233 1.00 86.88 109 PRO A CA 1
ATOM 874 C C . PRO A 1 109 ? -11.958 -0.849 42.113 1.00 86.88 109 PRO A C 1
ATOM 876 O O . PRO A 1 109 ? -12.238 -0.604 40.929 1.00 86.88 109 PRO A O 1
ATOM 879 N N . SER A 1 110 ? -10.778 -1.332 42.495 1.00 87.19 110 SER A N 1
ATOM 880 C CA . SER A 1 110 ? -9.687 -1.684 41.591 1.00 87.19 110 SER A CA 1
ATOM 881 C C . SER A 1 110 ? -9.944 -3.032 40.894 1.00 87.19 110 SER A C 1
ATOM 883 O O . SER A 1 110 ? -11.050 -3.576 40.921 1.00 87.19 110 SER A O 1
ATOM 885 N N . HIS A 1 111 ? -8.941 -3.574 40.196 1.00 86.44 111 HIS A N 1
ATOM 886 C CA . HIS A 1 111 ? -9.077 -4.885 39.560 1.00 86.44 111 HIS A CA 1
ATOM 887 C C . HIS A 1 111 ? -9.095 -6.034 40.580 1.00 86.44 111 HIS A C 1
ATOM 889 O O . HIS A 1 111 ? -9.876 -6.965 40.393 1.00 86.44 111 HIS A O 1
ATOM 895 N N . SER A 1 112 ? -8.302 -5.948 41.657 1.00 87.88 112 SER A N 1
ATOM 896 C CA . SER A 1 112 ? -8.309 -6.941 42.738 1.00 87.88 112 SER A CA 1
ATOM 897 C C . SER A 1 112 ? -9.627 -6.910 43.506 1.00 87.88 112 SER A C 1
ATOM 899 O O . SER A 1 112 ? -10.273 -7.947 43.579 1.00 87.88 112 SER A O 1
ATOM 901 N N . ASP A 1 113 ? -10.124 -5.728 43.901 1.00 88.06 113 ASP A N 1
ATOM 902 C CA . ASP A 1 113 ? -11.408 -5.608 44.625 1.00 88.06 113 ASP A CA 1
ATOM 903 C C . ASP A 1 113 ? -12.591 -6.248 43.857 1.00 88.06 113 ASP A C 1
ATOM 905 O O . ASP A 1 113 ? -13.556 -6.721 44.453 1.00 88.06 113 ASP A O 1
ATOM 909 N N . LYS A 1 114 ? -12.531 -6.276 42.515 1.00 87.44 114 LYS A N 1
ATOM 910 C CA . LYS A 1 114 ? -13.532 -6.932 41.648 1.00 87.44 114 LYS A CA 1
ATOM 911 C C . LYS A 1 114 ? -13.309 -8.434 41.485 1.00 87.44 114 LYS A C 1
ATOM 913 O O . LYS A 1 114 ? -14.268 -9.148 41.201 1.00 87.44 114 LYS A O 1
ATOM 918 N N . ALA A 1 115 ? -12.068 -8.899 41.604 1.00 88.00 115 ALA A N 1
ATOM 919 C CA . ALA A 1 115 ? -11.717 -10.315 41.566 1.00 88.00 115 ALA A CA 1
ATOM 920 C C . ALA A 1 115 ? -12.010 -11.012 42.906 1.00 88.00 115 ALA A C 1
ATOM 922 O O . ALA A 1 115 ? -12.403 -12.177 42.901 1.00 88.00 115 ALA A O 1
ATOM 923 N N . ASP A 1 116 ? -11.905 -10.280 44.021 1.00 89.62 116 ASP A N 1
ATOM 924 C CA . ASP A 1 116 ? -12.239 -10.749 45.371 1.00 89.62 116 ASP A CA 1
ATOM 925 C C . ASP A 1 116 ? -13.726 -11.127 45.505 1.00 89.62 116 ASP A C 1
ATOM 927 O O . ASP A 1 116 ? -14.089 -12.000 46.295 1.00 89.62 116 ASP A O 1
ATOM 931 N N . ASN A 1 117 ? -14.609 -10.508 44.708 1.00 88.44 117 ASN A N 1
ATOM 932 C CA . ASN A 1 117 ? -16.009 -10.911 44.623 1.00 88.44 117 ASN A CA 1
ATOM 933 C C . ASN A 1 117 ? -16.218 -12.000 43.541 1.00 88.44 117 ASN A C 1
ATOM 935 O O . ASN A 1 117 ? -16.087 -11.722 42.342 1.00 88.44 117 ASN A O 1
ATOM 939 N N . PRO A 1 118 ? -16.641 -13.225 43.915 1.00 90.44 118 PRO A N 1
ATOM 940 C CA . PRO A 1 118 ? -16.743 -14.341 42.977 1.00 90.44 118 PRO A CA 1
ATOM 941 C C . PRO A 1 118 ? -17.869 -14.184 41.943 1.00 90.44 118 PRO A C 1
ATOM 943 O O . PRO A 1 118 ? -17.815 -14.821 40.890 1.00 90.44 118 PRO A O 1
ATOM 946 N N . GLU A 1 119 ? -18.895 -13.364 42.195 1.00 89.94 119 GLU A N 1
ATOM 947 C CA . GLU A 1 119 ? -19.951 -13.090 41.211 1.00 89.94 119 GLU A CA 1
ATOM 948 C C . GLU A 1 119 ? -19.494 -12.082 40.156 1.00 89.94 119 GLU A C 1
ATOM 950 O O . GLU A 1 119 ? -19.723 -12.281 38.961 1.00 89.94 119 GLU A O 1
ATOM 955 N N . VAL A 1 120 ? -18.796 -11.030 40.586 1.00 93.38 120 VAL A N 1
ATOM 956 C CA . VAL A 1 120 ? -18.250 -9.995 39.699 1.00 93.38 120 VAL A CA 1
ATOM 957 C C . VAL A 1 120 ? -17.166 -10.586 38.807 1.00 93.38 120 VAL A C 1
ATOM 959 O O . VAL A 1 120 ? -17.202 -10.365 37.595 1.00 93.38 120 VAL A O 1
ATOM 962 N N . LEU A 1 121 ? -16.281 -11.423 39.358 1.00 93.06 121 LEU A N 1
ATOM 963 C CA . LEU A 1 121 ? -15.293 -12.176 38.588 1.00 93.06 121 LEU A CA 1
ATOM 964 C C . LEU A 1 121 ? -15.957 -13.077 37.530 1.00 93.06 121 LEU A C 1
ATOM 966 O O . LEU A 1 121 ? -15.545 -13.072 36.367 1.00 93.06 121 LEU A O 1
ATOM 970 N N . LYS A 1 122 ? -17.042 -13.788 37.882 1.00 94.31 122 LYS A N 1
ATOM 971 C CA . LYS A 1 122 ? -17.844 -14.563 36.914 1.00 94.31 122 LYS A CA 1
ATOM 972 C C . LYS A 1 122 ? -18.437 -13.669 35.822 1.00 94.31 122 LYS A C 1
ATOM 974 O O . LYS A 1 122 ? -18.334 -14.013 34.647 1.00 94.31 122 LYS A O 1
ATOM 979 N N . TRP A 1 123 ? -19.010 -12.510 36.160 1.00 96.00 123 TRP A N 1
ATOM 980 C CA . TRP A 1 123 ? -19.545 -11.575 35.158 1.00 96.00 123 TRP A CA 1
ATOM 981 C C . TRP A 1 123 ? -18.456 -10.963 34.273 1.00 96.00 123 TRP A C 1
ATOM 983 O O . TRP A 1 123 ? -18.717 -10.715 33.098 1.00 96.00 123 TRP A O 1
ATOM 993 N N . MET A 1 124 ? -17.251 -10.731 34.798 1.00 94.06 124 MET A N 1
ATOM 994 C CA . MET A 1 124 ? -16.102 -10.245 34.030 1.00 94.06 124 MET A CA 1
ATOM 995 C C . MET A 1 124 ? -15.584 -11.300 33.047 1.00 94.06 124 MET A C 1
ATOM 997 O O . MET A 1 124 ? -15.364 -10.973 31.879 1.00 94.06 124 MET A O 1
ATOM 1001 N N . ASN A 1 125 ? -15.460 -12.555 33.483 1.00 94.75 125 ASN A N 1
ATOM 1002 C CA . ASN A 1 125 ? -15.045 -13.670 32.631 1.00 94.75 125 ASN A CA 1
ATOM 1003 C C . ASN A 1 125 ? -16.093 -13.977 31.550 1.00 94.75 125 ASN A C 1
ATOM 1005 O O . ASN A 1 125 ? -15.745 -14.070 30.375 1.00 94.75 125 ASN A O 1
ATOM 1009 N N . GLU A 1 126 ? -17.380 -14.019 31.900 1.00 94.56 126 GLU A N 1
ATOM 1010 C CA . GLU A 1 126 ? -18.469 -14.190 30.929 1.00 94.56 126 GLU A CA 1
ATOM 1011 C C . GLU A 1 126 ? -18.555 -12.9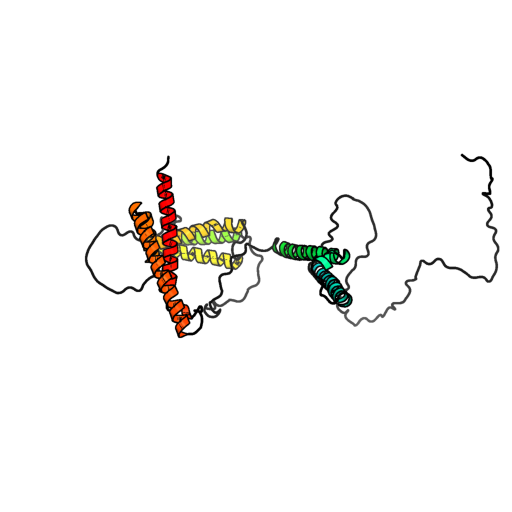95 29.956 1.00 94.56 126 GLU A C 1
ATOM 1013 O O . GLU A 1 126 ? -18.771 -13.168 28.759 1.00 94.56 126 GLU A O 1
ATOM 1018 N N . LEU A 1 127 ? -18.305 -11.763 30.421 1.00 94.56 127 LEU A N 1
ATOM 1019 C CA . LEU A 1 127 ? -18.212 -10.585 29.552 1.00 94.56 127 LEU A CA 1
ATOM 1020 C C . LEU A 1 127 ? -17.021 -10.680 28.585 1.00 94.56 127 LEU A C 1
ATOM 1022 O O . LEU A 1 127 ? -17.130 -10.215 27.449 1.00 94.56 127 LEU A O 1
ATOM 1026 N N . ALA A 1 128 ? -15.892 -11.249 29.014 1.00 94.19 128 ALA A N 1
ATOM 1027 C CA . ALA A 1 128 ? -14.738 -11.500 28.155 1.00 94.19 128 ALA A CA 1
ATOM 1028 C C . ALA A 1 128 ? -15.033 -12.602 27.125 1.00 94.19 128 ALA A C 1
ATOM 1030 O O . ALA A 1 128 ? -14.770 -12.385 25.939 1.00 94.19 128 ALA A O 1
ATOM 1031 N N . LYS A 1 129 ? -15.658 -13.712 27.548 1.00 94.44 129 LYS A N 1
ATOM 1032 C CA . LYS A 1 129 ? -16.107 -14.804 26.674 1.00 94.44 129 LYS A CA 1
ATOM 1033 C C . LYS A 1 129 ? -17.075 -14.287 25.610 1.00 94.44 129 LYS A C 1
ATOM 1035 O O . LYS A 1 129 ? -16.717 -14.249 24.442 1.00 94.44 129 LYS A O 1
ATOM 1040 N N . LEU A 1 130 ? -18.201 -13.688 26.001 1.00 93.81 130 LEU A N 1
ATOM 1041 C CA . LEU A 1 130 ? -19.190 -13.154 25.054 1.00 93.81 130 LEU A CA 1
ATOM 1042 C C . LEU A 1 130 ? -18.624 -12.070 24.118 1.00 93.81 130 LEU A C 1
ATOM 1044 O O . LEU A 1 130 ? -19.112 -11.904 23.001 1.00 93.81 130 LEU A O 1
ATOM 1048 N N . ARG A 1 131 ? -17.602 -11.307 24.538 1.00 91.44 131 ARG A N 1
ATOM 1049 C CA . ARG A 1 131 ? -16.871 -10.376 23.653 1.00 91.44 131 ARG A CA 1
ATOM 1050 C C . ARG A 1 131 ? -16.007 -11.106 22.625 1.00 91.44 131 ARG A C 1
ATOM 1052 O O . ARG A 1 131 ? -15.917 -10.616 21.498 1.00 91.44 131 ARG A O 1
ATOM 1059 N N . LYS A 1 132 ? -15.374 -12.223 23.001 1.00 93.44 132 LYS A N 1
ATOM 1060 C CA . LYS A 1 132 ? -14.681 -13.123 22.073 1.00 93.44 132 LYS A CA 1
ATOM 1061 C C . LYS A 1 132 ? -15.700 -13.726 21.110 1.00 93.44 132 LYS A C 1
ATOM 1063 O O . LYS A 1 132 ? -15.551 -13.505 19.918 1.00 93.44 132 LYS A O 1
ATOM 1068 N N . ASP A 1 133 ? -16.778 -14.319 21.609 1.00 88.75 133 ASP A N 1
ATOM 1069 C CA . ASP A 1 133 ? -17.820 -14.970 20.805 1.00 88.75 133 ASP A CA 1
ATOM 1070 C C . ASP A 1 133 ? -18.502 -13.974 19.848 1.00 88.75 133 ASP A C 1
ATOM 1072 O O . ASP A 1 133 ? -18.726 -14.272 18.681 1.00 88.75 133 ASP A O 1
ATOM 1076 N N . LEU A 1 134 ? -18.760 -12.729 20.277 1.00 89.38 134 LEU A N 1
ATOM 1077 C CA . LEU A 1 134 ? -19.286 -11.678 19.394 1.00 89.38 134 LEU A CA 1
ATOM 1078 C C . LEU A 1 134 ? -18.272 -11.246 18.323 1.00 89.38 134 LEU A C 1
ATOM 1080 O O . LEU A 1 134 ? -18.675 -10.812 17.243 1.00 89.38 134 LEU A O 1
ATOM 1084 N N . LYS A 1 135 ? -16.967 -11.309 18.611 1.00 87.94 135 LYS A N 1
ATOM 1085 C CA . LYS A 1 135 ? -15.911 -11.063 17.620 1.00 87.94 135 LYS A CA 1
ATOM 1086 C C . LYS A 1 135 ? -15.790 -12.252 16.665 1.00 87.94 135 LYS A C 1
ATOM 1088 O O . LYS A 1 135 ? -15.654 -12.030 15.473 1.00 87.94 135 LYS A O 1
ATOM 1093 N N . GLU A 1 136 ? -15.893 -13.470 17.177 1.00 86.06 136 GLU A N 1
ATOM 1094 C CA . GLU A 1 136 ? -15.818 -14.733 16.443 1.00 86.06 136 GLU A CA 1
ATOM 1095 C C . GLU A 1 136 ? -17.023 -14.894 15.503 1.00 86.06 136 GLU A C 1
ATOM 1097 O O . GLU A 1 136 ? -16.835 -15.000 14.302 1.00 86.06 136 GLU A O 1
ATOM 1102 N N . HIS A 1 137 ? -18.256 -14.697 15.976 1.00 76.69 137 HIS A N 1
ATOM 1103 C CA . HIS A 1 137 ? -19.465 -14.660 15.140 1.00 76.69 137 HIS A CA 1
ATOM 1104 C C . HIS A 1 137 ? -19.429 -13.518 14.096 1.00 76.69 137 HIS A C 1
ATOM 1106 O O . HIS A 1 137 ? -19.995 -13.650 13.008 1.00 76.69 137 HIS A O 1
ATOM 1112 N N . LYS A 1 138 ? -18.758 -12.391 14.382 1.00 77.31 138 LYS A N 1
ATOM 1113 C CA . LYS A 1 138 ? -18.503 -11.336 13.379 1.00 77.31 138 LYS A CA 1
ATOM 1114 C C . LYS A 1 138 ? -17.435 -11.721 12.356 1.00 77.31 138 LYS A C 1
ATOM 1116 O O . LYS A 1 138 ? -17.498 -11.196 11.252 1.00 77.31 138 LYS A O 1
ATOM 1121 N N . LEU A 1 139 ? -16.481 -12.575 12.728 1.00 61.44 139 LEU A N 1
ATOM 1122 C CA . LEU A 1 139 ? -15.429 -13.075 11.846 1.00 61.44 139 LEU A CA 1
ATOM 1123 C C . LEU A 1 139 ? -15.940 -14.223 10.973 1.00 61.44 139 LEU A C 1
ATOM 1125 O O . LEU A 1 139 ? -15.778 -14.121 9.767 1.00 61.44 139 LEU A O 1
ATOM 1129 N N . HIS A 1 140 ? -16.673 -15.197 11.526 1.00 59.00 140 HIS A N 1
ATOM 1130 C CA . HIS A 1 140 ? -17.328 -16.279 10.773 1.00 59.00 140 HIS A CA 1
ATOM 1131 C C . HIS A 1 140 ? -18.326 -15.747 9.736 1.00 59.00 140 HIS A C 1
ATOM 1133 O O . HIS A 1 140 ? -18.283 -16.144 8.576 1.00 59.00 140 HIS A O 1
ATOM 1139 N N . LYS A 1 141 ? -19.122 -14.719 10.081 1.00 55.56 141 LYS A N 1
ATOM 1140 C CA . LYS A 1 141 ? -19.951 -13.972 9.103 1.00 55.56 141 LYS A CA 1
ATOM 1141 C C . LYS A 1 141 ? -19.160 -13.196 8.036 1.00 55.56 141 LYS A C 1
ATOM 1143 O O . LYS A 1 141 ? -19.778 -12.584 7.170 1.00 55.56 141 LYS A O 1
ATOM 1148 N N . SER A 1 142 ? -17.833 -13.186 8.115 1.00 45.44 142 SER A N 1
ATOM 1149 C CA . SER A 1 142 ? -16.911 -12.662 7.101 1.00 45.44 142 SER A CA 1
ATOM 1150 C C . SER A 1 142 ? -15.880 -13.700 6.627 1.00 45.44 142 SER A C 1
ATOM 1152 O O . SER A 1 142 ? -14.915 -13.332 5.963 1.00 45.44 142 SER A O 1
ATOM 1154 N N . GLU A 1 143 ? -16.050 -14.976 6.992 1.00 42.06 143 GLU A N 1
ATOM 1155 C CA . GLU A 1 143 ? -15.138 -16.076 6.643 1.00 42.06 143 GLU A CA 1
ATOM 1156 C C . GLU A 1 143 ? -15.729 -16.951 5.527 1.00 42.06 143 GLU A C 1
ATOM 1158 O O . GLU A 1 143 ? -14.994 -17.373 4.638 1.00 42.06 143 GLU A O 1
ATOM 1163 N N . GLU A 1 144 ? -17.060 -17.092 5.468 1.00 46.91 144 GLU A N 1
ATOM 1164 C CA . GLU A 1 144 ? -17.755 -17.561 4.254 1.00 46.91 144 GLU A CA 1
ATOM 1165 C C . GLU A 1 144 ? -17.831 -16.493 3.146 1.00 46.91 144 GLU A C 1
ATOM 1167 O O . GLU A 1 144 ? -18.083 -16.825 1.989 1.00 46.91 144 GLU A O 1
ATOM 1172 N N . ASP A 1 145 ? -17.573 -15.218 3.465 1.00 52.75 145 ASP A N 1
ATOM 1173 C CA . ASP A 1 145 ? -17.488 -14.136 2.478 1.00 52.75 145 ASP A CA 1
ATOM 1174 C C . ASP A 1 145 ? -16.629 -12.970 3.019 1.00 52.75 145 ASP A C 1
ATOM 1176 O O . ASP A 1 145 ? -17.127 -12.184 3.827 1.00 52.75 145 ASP A O 1
ATOM 1180 N N . LEU A 1 146 ? -15.337 -12.887 2.625 1.00 40.16 146 LEU A N 1
ATOM 1181 C CA . LEU A 1 146 ? -14.531 -11.669 2.318 1.00 40.16 146 LEU A CA 1
ATOM 1182 C C . LEU A 1 146 ? -12.975 -11.895 2.334 1.00 40.16 146 LEU A C 1
ATOM 1184 O O . LEU A 1 146 ? -12.489 -12.929 2.786 1.00 40.16 146 LEU A O 1
ATOM 1188 N N . PRO A 1 147 ? -12.153 -10.976 1.752 1.00 47.59 147 PRO A N 1
ATOM 1189 C CA . PRO A 1 147 ? -10.818 -11.291 1.209 1.00 47.59 147 PRO A CA 1
ATOM 1190 C C . PRO A 1 147 ? -9.618 -10.731 2.019 1.00 47.59 147 PRO A C 1
ATOM 1192 O O . PRO A 1 147 ? -9.799 -9.982 2.982 1.00 47.59 147 PRO A O 1
ATOM 1195 N N . PRO A 1 148 ? -8.356 -10.990 1.595 1.00 44.38 148 PRO A N 1
ATOM 1196 C CA . PRO A 1 148 ? -7.166 -10.435 2.242 1.00 44.38 148 PRO A CA 1
ATOM 1197 C C . PRO A 1 148 ? -7.149 -8.900 2.271 1.00 44.38 148 PRO A C 1
ATOM 1199 O O . PRO A 1 148 ? -7.233 -8.233 1.236 1.00 44.38 148 PRO A O 1
ATOM 1202 N N . LEU A 1 149 ? -6.969 -8.338 3.468 1.00 51.06 149 LEU A N 1
ATOM 1203 C CA . LEU A 1 149 ? -7.004 -6.899 3.722 1.00 51.06 149 LEU A CA 1
ATOM 1204 C C . LEU A 1 149 ? -5.862 -6.155 3.002 1.00 51.06 149 LEU A C 1
ATOM 1206 O O . LEU A 1 149 ? -4.731 -6.076 3.488 1.00 51.06 149 LEU A O 1
ATOM 1210 N N . THR A 1 150 ? -6.151 -5.537 1.853 1.00 42.94 150 THR A N 1
ATOM 1211 C CA . THR A 1 150 ? -5.181 -4.662 1.181 1.00 42.94 150 THR A CA 1
ATOM 1212 C C . THR A 1 150 ? -4.933 -3.403 2.010 1.00 42.94 150 THR A C 1
ATOM 1214 O O . THR A 1 150 ? -5.850 -2.618 2.258 1.00 42.94 150 THR A O 1
ATOM 1217 N N . ARG A 1 151 ? -3.672 -3.187 2.396 1.00 53.22 151 ARG A N 1
ATOM 1218 C CA . ARG A 1 151 ? -3.187 -2.035 3.172 1.00 53.22 151 ARG A CA 1
ATOM 1219 C C . ARG A 1 151 ? -3.727 -0.703 2.632 1.00 53.22 151 ARG A C 1
ATOM 1221 O O . ARG A 1 151 ? -3.370 -0.284 1.530 1.00 53.22 151 ARG A O 1
ATOM 1228 N N . GLN A 1 152 ? -4.547 -0.025 3.435 1.00 47.72 152 GLN A N 1
ATOM 1229 C CA . GLN A 1 152 ? -5.195 1.235 3.069 1.00 47.72 152 GLN A CA 1
ATOM 1230 C C . GLN A 1 152 ? -4.142 2.305 2.722 1.00 47.72 152 GLN A C 1
ATOM 1232 O O . GLN A 1 152 ? -3.326 2.700 3.557 1.00 47.72 152 GLN A O 1
ATOM 1237 N N . ARG A 1 153 ? -4.135 2.770 1.468 1.00 50.59 153 ARG A N 1
ATOM 1238 C CA . ARG A 1 153 ? -3.275 3.874 1.022 1.00 50.59 153 ARG A CA 1
ATOM 1239 C C . ARG A 1 153 ? -3.914 5.191 1.468 1.00 50.59 153 ARG A C 1
ATOM 1241 O O . ARG A 1 153 ? -5.112 5.381 1.283 1.00 50.59 153 ARG A O 1
ATOM 1248 N N . SER A 1 154 ? -3.131 6.090 2.061 1.00 56.50 154 SER A N 1
ATOM 1249 C CA . SER A 1 154 ? -3.633 7.348 2.629 1.00 56.50 154 SER A CA 1
ATOM 1250 C C . SER A 1 154 ? -4.362 8.203 1.584 1.00 56.50 154 SER A C 1
ATOM 1252 O O . SER A 1 154 ? -3.758 8.622 0.594 1.00 56.50 154 SER A O 1
ATOM 1254 N N . ASN A 1 155 ? -5.644 8.485 1.824 1.00 60.53 155 ASN A N 1
ATOM 1255 C CA . ASN A 1 155 ? -6.504 9.290 0.954 1.00 60.53 155 ASN A CA 1
ATOM 1256 C C . ASN A 1 155 ? -6.188 10.793 1.083 1.00 60.53 155 ASN A C 1
ATOM 1258 O O . ASN A 1 155 ? -6.934 11.533 1.712 1.00 60.53 155 ASN A O 1
ATOM 1262 N N . THR A 1 156 ? -5.082 11.250 0.491 1.00 59.12 156 THR A N 1
ATOM 1263 C CA . THR A 1 156 ? -4.672 12.671 0.484 1.00 59.12 156 THR A CA 1
ATOM 1264 C C . THR A 1 156 ? -4.940 13.373 -0.854 1.00 59.12 156 THR A C 1
ATOM 1266 O O . THR A 1 156 ? -4.218 14.296 -1.216 1.00 59.12 156 THR A O 1
ATOM 1269 N N . LEU A 1 157 ? -5.938 12.914 -1.613 1.00 56.12 157 LEU A N 1
ATOM 1270 C CA . LEU A 1 157 ? -6.399 13.535 -2.859 1.00 56.12 157 LEU A CA 1
ATOM 1271 C C . LEU A 1 157 ? -7.927 13.724 -2.796 1.00 56.12 157 LEU A C 1
ATOM 1273 O O . LEU A 1 157 ? -8.626 12.761 -2.460 1.00 56.12 157 LEU A O 1
ATOM 1277 N N . PRO A 1 158 ? -8.454 14.928 -3.097 1.00 61.00 158 PRO A N 1
ATOM 1278 C CA . PRO A 1 158 ? -9.892 15.172 -3.174 1.00 61.00 158 PRO A CA 1
ATOM 1279 C C . PRO A 1 158 ? -10.586 14.250 -4.184 1.00 61.00 158 PRO A C 1
ATOM 1281 O O . PRO A 1 158 ? -10.046 13.961 -5.252 1.00 61.00 158 PRO A O 1
ATOM 1284 N N . LYS A 1 159 ? -11.822 13.833 -3.874 1.00 56.53 159 LYS A N 1
ATOM 1285 C CA . LYS A 1 159 ? -12.647 12.983 -4.757 1.00 56.53 159 LYS A CA 1
ATOM 1286 C C . LYS A 1 159 ? -12.978 13.630 -6.115 1.00 56.53 159 LYS A C 1
ATOM 1288 O O . LYS A 1 159 ? -13.395 12.920 -7.018 1.00 56.53 159 LYS A O 1
ATOM 1293 N N . SER A 1 160 ? -12.792 14.941 -6.255 1.00 55.97 160 SER A N 1
ATOM 1294 C CA . SER A 1 160 ? -13.114 15.727 -7.451 1.00 55.97 160 SER A CA 1
ATOM 1295 C C . SER A 1 160 ? -12.056 15.689 -8.561 1.00 55.97 160 SER A C 1
ATOM 1297 O O . SER A 1 160 ? -12.344 16.138 -9.663 1.00 55.97 160 SER A O 1
ATOM 1299 N N . PHE A 1 161 ? -10.850 15.154 -8.323 1.00 49.72 161 PHE A N 1
ATOM 1300 C CA . PHE A 1 161 ? -9.770 15.164 -9.331 1.00 49.72 161 PHE A CA 1
ATOM 1301 C C . PHE A 1 161 ? -9.764 13.941 -10.274 1.00 49.72 161 PHE A C 1
ATOM 1303 O O . PHE A 1 161 ? -8.766 13.653 -10.933 1.00 49.72 161 PHE A O 1
ATOM 1310 N N . GLY A 1 162 ? -10.865 13.189 -10.321 1.00 48.66 162 GLY A N 1
ATOM 1311 C CA . GLY A 1 162 ? -11.077 12.095 -11.265 1.00 48.66 162 GLY A CA 1
ATOM 1312 C C . GLY A 1 162 ? -12.306 12.380 -12.116 1.00 48.66 162 GLY A C 1
ATOM 1313 O O . GLY A 1 162 ? -13.398 12.508 -11.570 1.00 48.66 162 GLY A O 1
ATOM 1314 N N . SER A 1 163 ? -12.117 12.462 -13.437 1.00 43.50 163 SER A N 1
ATOM 1315 C CA . SER A 1 163 ? -13.210 12.565 -14.410 1.00 43.50 163 SER A CA 1
ATOM 1316 C C . SER A 1 163 ? -14.293 11.522 -14.119 1.00 43.50 163 SER A C 1
ATOM 1318 O O . SER A 1 163 ? -13.995 10.329 -13.996 1.00 43.50 163 SER A O 1
ATOM 1320 N N . GLN A 1 164 ? -15.545 11.974 -14.009 1.00 44.69 164 GLN A N 1
ATOM 1321 C CA . GLN A 1 164 ? -16.693 11.079 -14.019 1.00 44.69 164 GLN A CA 1
ATOM 1322 C C . GLN A 1 164 ? -16.810 10.499 -15.428 1.00 44.69 164 GLN A C 1
ATOM 1324 O O . GLN A 1 164 ? -17.312 11.149 -16.340 1.00 44.69 164 GLN A O 1
ATOM 1329 N N . LEU A 1 165 ? -16.340 9.264 -15.612 1.00 47.97 165 LEU A N 1
ATOM 1330 C CA . LEU A 1 165 ? -16.749 8.486 -16.772 1.00 47.97 165 LEU A CA 1
ATOM 1331 C C . LEU A 1 165 ? -18.221 8.113 -16.566 1.00 47.97 165 LEU A C 1
ATOM 1333 O O . LEU A 1 165 ? -18.537 7.359 -15.643 1.00 47.97 165 LEU A O 1
ATOM 1337 N N . GLU A 1 166 ? -19.085 8.682 -17.406 1.00 38.47 166 GLU A N 1
ATOM 1338 C CA . GLU A 1 166 ? -20.529 8.439 -17.488 1.00 38.47 166 GLU A CA 1
ATOM 1339 C C . GLU A 1 166 ? -20.903 6.982 -17.170 1.00 38.47 166 GLU A C 1
ATOM 1341 O O . GLU A 1 166 ? -20.631 6.055 -17.943 1.00 38.47 166 GLU A O 1
ATOM 1346 N N . LYS A 1 167 ? -21.554 6.767 -16.021 1.00 41.50 167 LYS A N 1
ATOM 1347 C CA . LYS A 1 167 ? -22.176 5.479 -15.710 1.00 41.50 167 LYS A CA 1
ATOM 1348 C C . LYS A 1 167 ? -23.461 5.365 -16.522 1.00 41.50 167 LYS A C 1
ATOM 1350 O O . LYS A 1 167 ? -24.497 5.873 -16.101 1.00 41.50 167 LYS A O 1
ATOM 1355 N N . LYS A 1 168 ? -23.415 4.629 -17.637 1.00 34.53 168 LYS A N 1
ATOM 1356 C CA . LYS A 1 168 ? -24.649 4.125 -18.259 1.00 34.53 168 LYS A CA 1
ATOM 1357 C C . LYS A 1 168 ? -25.494 3.381 -17.207 1.00 34.53 168 LYS A C 1
ATOM 1359 O O . LYS A 1 168 ? -24.916 2.688 -16.362 1.00 34.53 168 LYS A O 1
ATOM 1364 N N . PRO A 1 169 ? -26.831 3.533 -17.235 1.00 35.91 169 PRO A N 1
ATOM 1365 C CA . PRO A 1 169 ? -27.713 2.950 -16.232 1.00 35.91 169 PRO A CA 1
ATOM 1366 C C . PRO A 1 169 ? -27.604 1.424 -16.204 1.00 35.91 169 PRO A C 1
ATOM 1368 O O . PRO A 1 169 ? -27.328 0.777 -17.216 1.00 35.91 169 PRO A O 1
ATOM 1371 N N . GLN A 1 170 ? -27.812 0.857 -15.017 1.00 40.06 170 GLN A N 1
ATOM 1372 C CA . GLN A 1 170 ? -27.752 -0.581 -14.784 1.00 40.06 170 GLN A CA 1
ATOM 1373 C C . GLN A 1 170 ? -28.906 -1.269 -15.521 1.00 40.06 170 GLN A C 1
ATOM 1375 O O . GLN A 1 170 ? -30.053 -1.156 -15.099 1.00 40.06 170 GLN A O 1
ATOM 1380 N N . GLN A 1 171 ? -28.601 -2.005 -16.591 1.00 40.31 171 GLN A N 1
ATOM 1381 C CA . GLN A 1 171 ? -29.511 -3.041 -17.074 1.00 40.31 171 GLN A CA 1
ATOM 1382 C C . GLN A 1 171 ? -29.506 -4.223 -16.100 1.00 40.31 171 GLN A C 1
ATOM 1384 O O . GLN A 1 171 ? -28.503 -4.502 -15.434 1.00 40.31 171 GLN A O 1
ATOM 1389 N N . GLU A 1 172 ? -30.657 -4.881 -15.997 1.00 39.69 172 GLU A N 1
ATOM 1390 C CA . GLU A 1 172 ? -30.906 -5.960 -15.049 1.00 39.69 172 GLU A CA 1
ATOM 1391 C C . GLU A 1 172 ? -29.915 -7.115 -15.229 1.00 39.69 172 GLU A C 1
ATOM 1393 O O . GLU A 1 172 ? -29.526 -7.483 -16.340 1.00 39.69 172 GLU A O 1
ATOM 1398 N N . LYS A 1 173 ? -29.483 -7.696 -14.105 1.00 39.03 173 LYS A N 1
ATOM 1399 C CA . LYS A 1 173 ? -28.577 -8.844 -14.117 1.00 39.03 173 LYS A CA 1
ATOM 1400 C C . LYS A 1 173 ? -29.296 -10.068 -14.678 1.00 39.03 173 LYS A C 1
ATOM 1402 O O . LYS A 1 173 ? -30.028 -10.738 -13.954 1.00 39.03 173 LYS A O 1
ATOM 1407 N N . ALA A 1 174 ? -28.952 -10.437 -15.908 1.00 47.16 174 ALA A N 1
ATOM 1408 C CA . ALA A 1 174 ? -28.961 -11.839 -16.304 1.00 47.16 174 ALA A CA 1
ATOM 1409 C C . ALA A 1 174 ? -28.140 -12.675 -15.289 1.00 47.16 174 ALA A C 1
ATOM 1411 O O . ALA A 1 174 ? -27.199 -12.141 -14.679 1.00 47.16 174 ALA A O 1
ATOM 1412 N N . PRO A 1 175 ? -28.456 -13.971 -15.088 1.00 53.28 175 PRO A N 1
ATOM 1413 C CA . PRO A 1 175 ? -27.635 -14.847 -14.257 1.00 53.28 175 PRO A CA 1
ATOM 1414 C C . PRO A 1 175 ? -26.185 -14.798 -14.746 1.00 53.28 175 PRO A C 1
ATOM 1416 O O . PRO A 1 175 ? -25.925 -14.891 -15.947 1.00 53.28 175 PRO A O 1
ATOM 1419 N N . LYS A 1 176 ? -25.236 -14.602 -13.821 1.00 56.09 176 LYS A N 1
ATOM 1420 C CA . LYS A 1 176 ? -23.816 -14.497 -14.177 1.00 56.09 176 LYS A CA 1
ATOM 1421 C C . LYS A 1 176 ? -23.401 -15.785 -14.905 1.00 56.09 176 LYS A C 1
ATOM 1423 O O . LYS A 1 176 ? -23.523 -16.848 -14.293 1.00 56.09 176 LYS A O 1
ATOM 1428 N N . PRO A 1 177 ? -22.893 -15.726 -16.150 1.00 61.00 177 PRO A N 1
ATOM 1429 C CA . PRO A 1 177 ? -22.306 -16.905 -16.772 1.00 61.00 177 PRO A CA 1
ATOM 1430 C C . PRO A 1 177 ? -21.123 -17.385 -15.920 1.00 61.00 177 PRO A C 1
ATOM 1432 O O . PRO A 1 177 ? -20.473 -16.556 -15.271 1.00 61.00 177 PRO A O 1
ATOM 1435 N N . PRO A 1 178 ? -20.818 -18.694 -15.898 1.00 73.25 178 PRO A N 1
ATOM 1436 C CA . PRO A 1 178 ? -19.678 -19.201 -15.149 1.00 73.25 178 PRO A CA 1
ATOM 1437 C C . PRO A 1 178 ? -18.382 -18.486 -15.560 1.00 73.25 178 PRO A C 1
ATOM 1439 O O . PRO A 1 178 ? -18.191 -18.058 -16.707 1.00 73.25 178 PRO A O 1
ATOM 1442 N N . VAL A 1 179 ? -17.494 -18.323 -14.578 1.00 74.12 179 VAL A N 1
ATOM 1443 C CA . VAL A 1 179 ? -16.226 -17.589 -14.713 1.00 74.12 179 VAL A CA 1
ATOM 1444 C C . VAL A 1 179 ? -15.380 -18.147 -15.862 1.00 74.12 179 VAL A C 1
ATOM 1446 O O . VAL A 1 179 ? -14.781 -17.379 -16.614 1.00 74.12 179 VAL A O 1
ATOM 1449 N N . GLU A 1 180 ? -15.389 -19.469 -16.021 1.00 75.75 180 GLU A N 1
ATOM 1450 C CA . GLU A 1 180 ? -14.654 -20.226 -17.037 1.00 75.75 180 GLU A CA 1
ATOM 1451 C C . GLU A 1 180 ? -15.113 -19.853 -18.454 1.00 75.75 180 GLU A C 1
ATOM 1453 O O . GLU A 1 180 ? -14.319 -19.296 -19.210 1.00 75.75 180 GLU A O 1
ATOM 1458 N N . ASN A 1 181 ? -16.405 -19.990 -18.771 1.00 80.00 181 ASN A N 1
ATOM 1459 C CA . ASN A 1 181 ? -16.964 -19.600 -20.076 1.00 80.00 181 ASN A CA 1
ATOM 1460 C C . ASN A 1 181 ? -16.755 -18.102 -20.377 1.00 80.00 181 ASN A C 1
ATOM 1462 O O . ASN A 1 181 ? -16.627 -17.694 -21.533 1.00 80.00 181 ASN A O 1
ATOM 1466 N N . THR A 1 182 ? -16.712 -17.256 -19.338 1.00 82.69 182 THR A N 1
ATOM 1467 C CA . THR A 1 182 ? -16.439 -15.819 -19.506 1.00 82.69 182 THR A CA 1
ATOM 1468 C C . THR A 1 182 ? -14.970 -15.556 -19.847 1.00 82.69 182 THR A C 1
ATOM 1470 O O . THR A 1 182 ? -14.694 -14.707 -20.695 1.00 82.69 182 THR A O 1
ATOM 1473 N N . LEU A 1 183 ? -14.024 -16.271 -19.221 1.00 82.06 183 LEU A N 1
ATOM 1474 C CA . LEU A 1 183 ? -12.610 -16.242 -19.614 1.00 82.06 183 LEU A CA 1
ATOM 1475 C C . LEU A 1 183 ? -12.451 -16.758 -21.044 1.00 82.06 183 LEU A C 1
ATOM 1477 O O . LEU A 1 183 ? -11.801 -16.093 -21.844 1.00 82.06 183 LEU A O 1
ATOM 1481 N N . GLU A 1 184 ? -13.009 -17.923 -21.353 1.00 83.62 184 GLU A N 1
ATOM 1482 C CA . GLU A 1 184 ? -12.861 -18.583 -22.649 1.00 83.62 184 GLU A CA 1
ATOM 1483 C C . GLU A 1 184 ? -13.370 -17.676 -23.777 1.00 83.62 184 GLU A C 1
ATOM 1485 O O . GLU A 1 184 ? -12.638 -17.375 -24.717 1.00 83.62 184 GLU A O 1
ATOM 1490 N N . GLY A 1 185 ? -14.555 -17.078 -23.610 1.00 84.50 185 GLY A N 1
ATOM 1491 C CA . GLY A 1 185 ? -15.067 -16.064 -24.533 1.00 84.50 185 GLY A CA 1
ATOM 1492 C C . GLY A 1 185 ? -14.191 -14.805 -24.638 1.00 84.50 185 GLY A C 1
ATOM 1493 O O . GLY A 1 185 ? -14.184 -14.151 -25.680 1.00 84.50 185 GLY A O 1
ATOM 1494 N N . VAL A 1 186 ? -13.429 -14.447 -23.598 1.00 87.25 186 VAL A N 1
ATOM 1495 C CA . VAL A 1 186 ? -12.441 -13.352 -23.637 1.00 87.25 186 VAL A CA 1
ATOM 1496 C C . VAL A 1 186 ? -11.151 -13.769 -24.348 1.00 87.25 186 VAL A C 1
ATOM 1498 O O . VAL A 1 186 ? -10.588 -12.960 -25.083 1.00 87.25 186 VAL A O 1
ATOM 1501 N N . GLN A 1 187 ? -10.681 -15.002 -24.156 1.00 86.69 187 GLN A N 1
ATOM 1502 C CA . GLN A 1 187 ? -9.504 -15.543 -24.835 1.00 86.69 187 GLN A CA 1
ATOM 1503 C C . GLN A 1 187 ? -9.773 -15.726 -26.329 1.00 86.69 187 GLN A C 1
ATOM 1505 O O . GLN A 1 187 ? -8.989 -15.230 -27.135 1.00 86.69 187 GLN A O 1
ATOM 1510 N N . ASN A 1 188 ? -10.925 -16.288 -26.696 1.00 86.38 188 ASN A N 1
ATOM 1511 C CA . ASN A 1 188 ? -11.345 -16.445 -28.087 1.00 86.38 188 ASN A CA 1
ATOM 1512 C C . ASN A 1 188 ? -11.467 -15.080 -28.784 1.00 86.38 188 ASN A C 1
ATOM 1514 O O . ASN A 1 188 ? -10.862 -14.886 -29.828 1.00 86.38 188 ASN A O 1
ATOM 1518 N N . LYS A 1 189 ? -12.089 -14.071 -28.152 1.00 86.56 189 LYS A N 1
ATOM 1519 C CA . LYS A 1 189 ? -12.140 -12.685 -28.681 1.00 86.56 189 LYS A CA 1
ATOM 1520 C C . LYS A 1 189 ? -10.788 -11.965 -28.738 1.00 86.56 189 LYS A C 1
ATOM 1522 O O . LYS A 1 189 ? -10.679 -10.914 -29.373 1.00 86.56 189 LYS A O 1
ATOM 1527 N N . LEU A 1 190 ? -9.775 -12.440 -28.011 1.00 86.75 190 LEU A N 1
ATOM 1528 C CA . LEU A 1 190 ? -8.400 -11.947 -28.134 1.00 86.75 190 LEU A CA 1
ATOM 1529 C C . LEU A 1 190 ? -7.656 -12.661 -29.263 1.00 86.75 190 LEU A C 1
ATOM 1531 O O . LEU A 1 190 ? -6.850 -12.010 -29.920 1.00 86.75 190 LEU A O 1
ATOM 1535 N N . GLN A 1 191 ? -7.933 -13.948 -29.482 1.00 86.06 191 GLN A N 1
ATOM 1536 C CA . GLN A 1 191 ? -7.358 -14.744 -30.562 1.00 86.06 191 GLN A CA 1
ATOM 1537 C C . GLN A 1 191 ? -7.936 -14.348 -31.925 1.00 86.06 191 GLN A C 1
ATOM 1539 O O . GLN A 1 191 ? -7.174 -13.980 -32.806 1.00 86.06 191 GLN A O 1
ATOM 1544 N N . GLU A 1 192 ? -9.259 -14.235 -32.036 1.00 87.31 192 GLU A N 1
ATOM 1545 C CA . GLU A 1 192 ? -9.978 -13.681 -33.192 1.00 87.31 192 GLU A CA 1
ATOM 1546 C C . GLU A 1 192 ? -9.368 -12.337 -33.635 1.00 87.31 192 GLU A C 1
ATOM 1548 O O . GLU A 1 192 ? -9.020 -12.151 -34.793 1.00 87.31 192 GLU A O 1
ATOM 1553 N N . LYS A 1 193 ? -9.073 -11.436 -32.687 1.00 85.50 193 LYS A N 1
ATOM 1554 C CA . LYS A 1 193 ? -8.410 -10.139 -32.948 1.00 85.50 193 LYS A CA 1
ATOM 1555 C C . LYS A 1 193 ? -6.926 -10.205 -33.295 1.00 85.50 193 LYS A C 1
ATOM 1557 O O . LYS A 1 193 ? -6.325 -9.157 -33.566 1.00 85.50 193 LYS A O 1
ATOM 1562 N N . ARG A 1 194 ? -6.292 -11.368 -33.182 1.00 87.19 194 ARG A N 1
ATOM 1563 C CA . ARG A 1 194 ? -4.969 -11.638 -33.756 1.00 87.19 194 ARG A CA 1
ATOM 1564 C C . ARG A 1 194 ? -5.156 -12.126 -35.182 1.00 87.19 194 ARG A C 1
ATOM 1566 O O . ARG A 1 194 ? -4.567 -11.526 -36.075 1.00 87.19 194 ARG A O 1
ATOM 1573 N N . ASP A 1 195 ? -6.040 -13.097 -35.377 1.00 83.50 195 ASP A N 1
ATOM 1574 C CA . ASP A 1 195 ? -6.316 -13.744 -36.659 1.00 83.50 195 ASP A CA 1
ATOM 1575 C C . ASP A 1 195 ? -6.854 -12.738 -37.701 1.00 83.50 195 ASP A C 1
ATOM 1577 O O . ASP A 1 195 ? -6.297 -12.642 -38.793 1.00 83.50 195 ASP A O 1
ATOM 1581 N N . GLU A 1 196 ? -7.814 -11.878 -37.324 1.00 83.69 196 GLU A N 1
ATOM 1582 C CA . GLU A 1 196 ? -8.353 -10.748 -38.118 1.00 83.69 196 GLU A CA 1
ATOM 1583 C C . GLU A 1 196 ? -7.272 -9.825 -38.712 1.00 83.69 196 GLU A C 1
ATOM 1585 O O . GLU A 1 196 ? -7.500 -9.156 -39.719 1.00 83.69 196 GLU A O 1
ATOM 1590 N N . VAL A 1 197 ? -6.110 -9.728 -38.056 1.00 81.06 197 VAL A N 1
ATOM 1591 C CA . VAL A 1 197 ? -5.031 -8.777 -38.382 1.00 81.06 197 VAL A CA 1
ATOM 1592 C C . VAL A 1 197 ? -3.714 -9.510 -38.690 1.00 81.06 197 VAL A C 1
ATOM 1594 O O . VAL A 1 197 ? -2.661 -8.878 -38.758 1.00 81.06 197 VAL A O 1
ATOM 1597 N N . GLY A 1 198 ? -3.737 -10.842 -38.831 1.00 77.62 198 GLY A N 1
ATOM 1598 C CA . GLY A 1 198 ? -2.543 -11.668 -39.056 1.00 77.62 198 GLY A CA 1
ATOM 1599 C C . GLY A 1 198 ? -1.444 -11.489 -37.996 1.00 77.62 198 GLY A C 1
ATOM 1600 O O . GLY A 1 198 ? -0.257 -11.514 -38.319 1.00 77.62 198 GLY A O 1
ATOM 1601 N N . ARG A 1 199 ? -1.811 -11.221 -36.735 1.00 80.44 199 ARG A N 1
ATOM 1602 C CA . ARG A 1 199 ? -0.861 -10.919 -35.651 1.00 80.44 199 ARG A CA 1
ATOM 1603 C C . ARG A 1 199 ? -0.288 -12.217 -35.060 1.00 80.44 199 ARG A C 1
ATOM 1605 O O . ARG A 1 199 ? -1.078 -13.075 -34.675 1.00 80.44 199 ARG A O 1
ATOM 1612 N N . PRO A 1 200 ? 1.042 -12.353 -34.898 1.00 80.38 200 PRO A N 1
ATOM 1613 C CA . PRO A 1 200 ? 1.630 -13.560 -34.319 1.00 80.38 200 PRO A CA 1
ATOM 1614 C C . PRO A 1 200 ? 1.232 -13.758 -32.849 1.00 80.38 200 PRO A C 1
ATOM 1616 O O . PRO A 1 200 ? 0.990 -12.797 -32.107 1.00 80.38 200 PRO A O 1
ATOM 1619 N N . GLU A 1 201 ? 1.167 -15.023 -32.421 1.00 80.25 201 GLU A N 1
ATOM 1620 C CA . GLU A 1 201 ? 0.804 -15.369 -31.046 1.00 80.25 201 GLU A CA 1
ATOM 1621 C C . GLU A 1 201 ? 1.978 -15.220 -30.061 1.00 80.25 201 GLU A C 1
ATOM 1623 O O . GLU A 1 201 ? 1.738 -14.758 -28.940 1.00 80.25 201 GLU A O 1
ATOM 1628 N N . ASP A 1 202 ? 3.229 -15.536 -30.434 1.00 81.25 202 ASP A N 1
ATOM 1629 C CA . ASP A 1 202 ? 4.387 -15.239 -29.571 1.00 81.25 202 ASP A CA 1
ATOM 1630 C C . ASP A 1 202 ? 4.632 -13.724 -29.540 1.00 81.25 202 ASP A C 1
ATOM 1632 O O . ASP A 1 202 ? 4.761 -13.052 -30.561 1.00 81.25 202 ASP A O 1
ATOM 1636 N N . VAL A 1 203 ? 4.735 -13.184 -28.326 1.00 82.81 203 VAL A N 1
ATOM 1637 C CA . VAL A 1 203 ? 4.990 -11.766 -28.056 1.00 82.81 203 VAL A CA 1
ATOM 1638 C C . VAL A 1 203 ? 6.384 -11.327 -28.528 1.00 82.81 203 VAL A C 1
ATOM 1640 O O . VAL A 1 203 ? 6.626 -10.129 -28.669 1.00 82.81 203 VAL A O 1
ATOM 1643 N N . LYS A 1 204 ? 7.302 -12.267 -28.782 1.00 79.25 204 LYS A N 1
ATOM 1644 C CA . LYS A 1 204 ? 8.628 -11.984 -29.356 1.00 79.25 204 LYS A CA 1
ATOM 1645 C C . LYS A 1 204 ? 8.586 -11.605 -30.836 1.00 79.25 204 LYS A C 1
ATOM 1647 O O . LYS A 1 204 ? 9.399 -10.785 -31.249 1.00 79.25 204 LYS A O 1
ATOM 1652 N N . ASP A 1 205 ? 7.639 -12.160 -31.588 1.00 82.44 205 ASP A N 1
ATOM 1653 C CA . ASP A 1 205 ? 7.542 -11.984 -33.044 1.00 82.44 205 ASP A CA 1
ATOM 1654 C C . ASP A 1 205 ? 6.673 -10.771 -33.426 1.00 82.44 205 ASP A C 1
ATOM 1656 O O . ASP A 1 205 ? 6.524 -10.421 -34.595 1.00 82.44 205 ASP A O 1
ATOM 1660 N N . MET A 1 206 ? 6.092 -10.103 -32.426 1.00 83.94 206 MET A N 1
ATOM 1661 C CA . MET A 1 206 ? 5.228 -8.939 -32.595 1.00 83.94 206 MET A CA 1
ATOM 1662 C C . MET A 1 206 ? 6.035 -7.648 -32.800 1.00 83.94 206 MET A C 1
ATOM 1664 O O . MET A 1 206 ? 6.939 -7.329 -32.024 1.00 83.94 206 MET A O 1
ATOM 1668 N N . THR A 1 207 ? 5.639 -6.819 -33.771 1.00 87.19 207 THR A N 1
ATOM 1669 C CA . THR A 1 207 ? 6.208 -5.466 -33.928 1.00 87.19 207 THR A CA 1
ATOM 1670 C C . THR A 1 207 ? 5.831 -4.552 -32.757 1.00 87.19 207 THR A C 1
ATOM 1672 O O . THR A 1 207 ? 4.870 -4.800 -32.026 1.00 87.19 207 THR A O 1
ATOM 1675 N N . ARG A 1 208 ? 6.541 -3.432 -32.577 1.00 84.62 208 ARG A N 1
ATOM 1676 C CA . ARG A 1 208 ? 6.274 -2.468 -31.491 1.00 84.62 208 ARG A CA 1
ATOM 1677 C C . ARG A 1 208 ? 4.823 -1.968 -31.490 1.00 84.62 208 ARG A C 1
ATOM 1679 O O . ARG A 1 208 ? 4.217 -1.816 -30.426 1.00 84.62 208 ARG A O 1
ATOM 1686 N N . GLU A 1 209 ? 4.268 -1.745 -32.672 1.00 86.12 209 GLU A N 1
ATOM 1687 C CA . GLU A 1 209 ? 2.903 -1.286 -32.921 1.00 86.12 209 GLU A CA 1
ATOM 1688 C C . GLU A 1 209 ? 1.902 -2.392 -32.564 1.00 86.12 209 GLU A C 1
ATOM 1690 O O . GLU A 1 209 ? 0.926 -2.139 -31.854 1.00 86.12 209 GLU A O 1
ATOM 1695 N N . GLN A 1 210 ? 2.190 -3.638 -32.957 1.00 88.50 210 GLN A N 1
ATOM 1696 C CA . GLN A 1 210 ? 1.396 -4.815 -32.599 1.00 88.50 210 GLN A CA 1
ATOM 1697 C C . GLN A 1 210 ? 1.417 -5.087 -31.084 1.00 88.50 210 GLN A C 1
ATOM 1699 O O . GLN A 1 210 ? 0.367 -5.357 -30.504 1.00 88.50 210 GLN A O 1
ATOM 1704 N N . ILE A 1 211 ? 2.564 -4.942 -30.408 1.00 89.00 211 ILE A N 1
ATOM 1705 C CA . ILE A 1 211 ? 2.684 -5.024 -28.938 1.00 89.00 211 ILE A CA 1
ATOM 1706 C C . ILE A 1 211 ? 1.874 -3.900 -28.266 1.00 89.00 211 ILE A C 1
ATOM 1708 O O . ILE A 1 211 ? 1.220 -4.120 -27.242 1.00 89.00 211 ILE A O 1
ATOM 1712 N N . GLY A 1 212 ? 1.861 -2.698 -28.852 1.00 88.69 212 GLY A N 1
ATOM 1713 C CA . GLY A 1 212 ? 0.995 -1.595 -28.433 1.00 88.69 212 GLY A CA 1
ATOM 1714 C C . GLY A 1 212 ? -0.498 -1.928 -28.550 1.00 88.69 212 GLY A C 1
ATOM 1715 O O . GLY A 1 212 ? -1.251 -1.707 -27.598 1.00 88.69 212 GLY A O 1
ATOM 1716 N N . ALA A 1 213 ? -0.921 -2.511 -29.673 1.00 89.31 213 ALA A N 1
ATOM 1717 C CA . ALA A 1 213 ? -2.298 -2.947 -29.900 1.00 89.31 213 ALA A CA 1
ATOM 1718 C C . ALA A 1 213 ? -2.716 -4.082 -28.946 1.00 89.31 213 ALA A C 1
ATOM 1720 O O . ALA A 1 213 ? -3.772 -4.003 -28.317 1.00 89.31 213 ALA A O 1
ATOM 1721 N N . GLU A 1 214 ? -1.861 -5.090 -28.755 1.00 90.75 214 GLU A N 1
ATOM 1722 C CA . GLU A 1 214 ? -2.076 -6.215 -27.835 1.00 90.75 214 GLU A CA 1
ATOM 1723 C C . GLU A 1 214 ? -2.207 -5.743 -26.383 1.00 90.75 214 GLU A C 1
ATOM 1725 O O . GLU A 1 214 ? -3.086 -6.201 -25.655 1.00 90.75 214 GLU A O 1
ATOM 1730 N N . LYS A 1 215 ? -1.402 -4.755 -25.963 1.00 92.75 215 LYS A N 1
ATOM 1731 C CA . LYS A 1 215 ? -1.542 -4.109 -24.649 1.00 92.75 215 LYS A CA 1
ATOM 1732 C C . LYS A 1 215 ? -2.946 -3.535 -24.457 1.00 92.75 215 LYS A C 1
ATOM 1734 O O . LYS A 1 215 ? -3.539 -3.732 -23.398 1.00 92.75 215 LYS A O 1
ATOM 1739 N N . VAL A 1 216 ? -3.467 -2.817 -25.454 1.00 92.31 216 VAL A N 1
ATOM 1740 C CA . VAL A 1 216 ? -4.803 -2.202 -25.398 1.00 92.31 216 VAL A CA 1
ATOM 1741 C C . VAL A 1 216 ? -5.899 -3.270 -25.449 1.00 92.31 216 VAL A C 1
ATOM 1743 O O . VAL A 1 216 ? -6.878 -3.167 -24.711 1.00 92.31 216 VAL A O 1
ATOM 1746 N N . ALA A 1 217 ? -5.729 -4.318 -26.257 1.00 91.19 217 ALA A N 1
ATOM 1747 C CA . ALA A 1 217 ? -6.651 -5.450 -26.319 1.00 91.19 217 ALA A CA 1
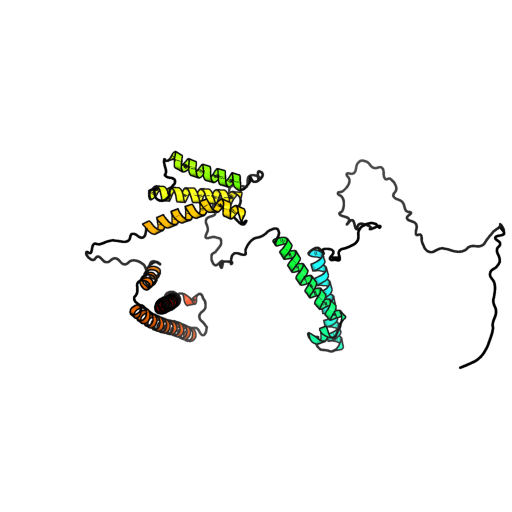ATOM 1748 C C . ALA A 1 217 ? -6.743 -6.178 -24.965 1.00 91.19 217 ALA A C 1
ATOM 1750 O O . ALA A 1 217 ? -7.843 -6.354 -24.441 1.00 91.19 217 ALA A O 1
ATOM 1751 N N . LEU A 1 218 ? -5.601 -6.494 -24.343 1.00 93.00 218 LEU A N 1
ATOM 1752 C CA . LEU A 1 218 ? -5.526 -7.104 -23.010 1.00 93.00 218 LEU A CA 1
ATOM 1753 C C . LEU A 1 218 ? -6.115 -6.196 -21.921 1.00 93.00 218 LEU A C 1
ATOM 1755 O O . LEU A 1 218 ? -6.817 -6.680 -21.039 1.00 93.00 218 LEU A O 1
ATOM 1759 N N . GLN A 1 219 ? -5.896 -4.878 -21.986 1.00 92.94 219 GLN A N 1
ATOM 1760 C CA . GLN A 1 219 ? -6.531 -3.932 -21.060 1.00 92.94 219 GLN A CA 1
ATOM 1761 C C . GLN A 1 219 ? -8.060 -3.925 -21.198 1.00 92.94 219 GLN A C 1
ATOM 1763 O O . GLN A 1 219 ? -8.755 -3.971 -20.186 1.00 92.94 219 GLN A O 1
ATOM 1768 N N . LYS A 1 220 ? -8.592 -3.919 -22.428 1.00 92.62 220 LYS A N 1
ATOM 1769 C CA . LYS A 1 220 ? -10.042 -4.005 -22.681 1.00 92.62 220 LYS A CA 1
ATOM 1770 C C . LYS A 1 220 ? -10.628 -5.338 -22.197 1.00 92.62 220 LYS A C 1
ATOM 1772 O O . LYS A 1 220 ? -11.681 -5.335 -21.570 1.00 92.62 220 LYS A O 1
ATOM 1777 N N . ALA A 1 221 ? -9.931 -6.449 -22.431 1.00 89.94 221 ALA A N 1
ATOM 1778 C CA . ALA A 1 221 ? -10.310 -7.783 -21.962 1.00 89.94 221 ALA A CA 1
ATOM 1779 C C . ALA A 1 221 ? -10.367 -7.885 -20.426 1.00 89.94 221 ALA A C 1
ATOM 1781 O O . ALA A 1 221 ? -11.367 -8.338 -19.872 1.00 89.94 221 ALA A O 1
ATOM 1782 N N . LEU A 1 222 ? -9.327 -7.408 -19.731 1.00 92.31 222 LEU A N 1
ATOM 1783 C CA . LEU A 1 222 ? -9.274 -7.400 -18.265 1.00 92.31 222 LEU A CA 1
ATOM 1784 C C . LEU A 1 222 ? -10.355 -6.494 -17.651 1.00 92.31 222 LEU A C 1
ATOM 1786 O O . LEU A 1 222 ? -10.960 -6.871 -16.652 1.00 92.31 222 LEU A O 1
ATOM 1790 N N . LEU A 1 223 ? -10.638 -5.335 -18.259 1.00 92.00 223 LEU A N 1
ATOM 1791 C CA . LEU A 1 223 ? -11.715 -4.440 -17.815 1.00 92.00 223 LEU A CA 1
ATOM 1792 C C . LEU A 1 223 ? -13.114 -5.025 -18.058 1.00 92.00 223 LEU A C 1
ATOM 1794 O O . LEU A 1 223 ? -13.995 -4.844 -17.224 1.00 92.00 223 LEU A O 1
ATOM 1798 N N . TYR A 1 224 ? -13.323 -5.740 -19.167 1.00 89.31 224 TYR A N 1
ATOM 1799 C CA . TYR A 1 224 ? -14.580 -6.448 -19.432 1.00 89.31 224 TYR A CA 1
ATOM 1800 C C . TYR A 1 224 ? -14.834 -7.543 -18.386 1.00 89.31 224 TYR A C 1
ATOM 1802 O O . TYR A 1 224 ? -15.931 -7.619 -17.835 1.00 89.31 224 TYR A O 1
ATOM 1810 N N . TYR A 1 225 ? -13.804 -8.322 -18.037 1.00 89.38 225 TYR A N 1
ATOM 1811 C CA . TYR A 1 225 ? -13.887 -9.285 -16.939 1.00 89.38 225 TYR A CA 1
ATOM 1812 C C . TYR A 1 225 ? -14.168 -8.593 -15.589 1.00 89.38 225 TYR A C 1
ATOM 1814 O O . TYR A 1 225 ? -15.086 -9.004 -14.878 1.00 89.38 225 TYR A O 1
ATOM 1822 N N . GLU A 1 226 ? -13.447 -7.510 -15.254 1.00 90.12 226 GLU A N 1
ATOM 1823 C CA . GLU A 1 226 ? -13.664 -6.742 -14.011 1.00 90.12 226 GLU A CA 1
ATOM 1824 C C . GLU A 1 226 ? -15.085 -6.151 -13.934 1.00 90.12 226 GLU A C 1
ATOM 1826 O O . GLU A 1 226 ? -15.652 -6.066 -12.848 1.00 90.12 226 GLU A O 1
ATOM 1831 N N . GLY A 1 227 ? -15.702 -5.814 -15.071 1.00 90.12 227 GLY A N 1
ATOM 1832 C CA . GLY A 1 227 ? -17.088 -5.341 -15.138 1.00 90.12 227 GLY A CA 1
ATOM 1833 C C . GLY A 1 227 ? -18.155 -6.406 -14.843 1.00 90.12 227 GLY A C 1
ATOM 1834 O O . GLY A 1 227 ? -19.228 -6.056 -14.357 1.00 90.12 227 GLY A O 1
ATOM 1835 N N . ILE A 1 228 ? -17.876 -7.689 -15.109 1.00 84.12 228 ILE A N 1
ATOM 1836 C CA . ILE A 1 228 ? -18.833 -8.801 -14.928 1.00 84.12 228 ILE A CA 1
ATOM 1837 C C . ILE A 1 228 ? -18.611 -9.510 -13.587 1.00 84.12 228 ILE A C 1
ATOM 1839 O O . ILE A 1 228 ? -19.546 -9.696 -12.801 1.00 84.12 228 ILE A O 1
ATOM 1843 N N . HIS A 1 229 ? -17.363 -9.899 -13.322 1.00 81.06 229 HIS A N 1
ATOM 1844 C CA . HIS A 1 229 ? -16.980 -10.732 -12.178 1.00 81.06 229 HIS A CA 1
ATOM 1845 C C . HIS A 1 229 ? -16.324 -9.941 -11.048 1.00 81.06 229 HIS A C 1
ATOM 1847 O O . HIS A 1 229 ? -16.289 -10.408 -9.913 1.00 81.06 229 HIS A O 1
ATOM 1853 N N . GLY A 1 230 ? -15.862 -8.719 -11.317 1.00 86.31 230 GLY A N 1
ATOM 1854 C CA . GLY A 1 230 ? -15.042 -7.961 -10.380 1.00 86.31 230 GLY A CA 1
ATOM 1855 C C . GLY A 1 230 ? -13.578 -8.399 -10.422 1.00 86.31 230 GLY A C 1
ATOM 1856 O O . GLY A 1 230 ? -13.083 -8.953 -11.405 1.00 86.31 230 GLY A O 1
ATOM 1857 N N . ARG A 1 231 ? -12.843 -8.113 -9.346 1.00 85.94 231 ARG A N 1
ATOM 1858 C CA . ARG A 1 231 ? -11.424 -8.478 -9.250 1.00 85.94 231 ARG A CA 1
ATOM 1859 C C . ARG A 1 231 ? -11.277 -9.951 -8.864 1.00 85.94 231 ARG A C 1
ATOM 1861 O O . ARG A 1 231 ? -11.946 -10.351 -7.920 1.00 85.94 231 ARG A O 1
ATOM 1868 N N . PRO A 1 232 ? -10.361 -10.720 -9.484 1.00 84.81 232 PRO A N 1
ATOM 1869 C CA . PRO A 1 232 ? -10.097 -12.114 -9.112 1.00 84.81 232 PRO A CA 1
ATOM 1870 C C . PRO A 1 232 ? -9.679 -12.272 -7.636 1.00 84.81 232 PRO A C 1
ATOM 1872 O O . PRO A 1 232 ? -8.531 -11.995 -7.265 1.00 84.81 232 PRO A O 1
ATOM 1875 N N . VAL A 1 233 ? -10.604 -12.720 -6.784 1.00 78.00 233 VAL A N 1
ATOM 1876 C CA . VAL A 1 233 ? -10.430 -12.824 -5.319 1.00 78.00 233 VAL A CA 1
ATOM 1877 C C . VAL A 1 233 ? -10.280 -14.265 -4.841 1.00 78.00 233 VAL A C 1
ATOM 1879 O O . VAL A 1 233 ? -9.568 -14.509 -3.861 1.00 78.00 233 VAL A O 1
ATOM 1882 N N . THR A 1 234 ? -10.833 -15.233 -5.561 1.00 84.62 234 THR A N 1
ATOM 1883 C CA . THR A 1 234 ? -10.660 -16.663 -5.286 1.00 84.62 234 THR A CA 1
ATOM 1884 C C . THR A 1 234 ? -9.352 -17.206 -5.881 1.00 84.62 234 THR A C 1
ATOM 1886 O O . THR A 1 234 ? -8.687 -16.575 -6.712 1.00 84.62 234 THR A O 1
ATOM 1889 N N . LYS A 1 235 ? -8.931 -18.397 -5.433 1.00 85.75 235 LYS A N 1
ATOM 1890 C CA . LYS A 1 235 ? -7.745 -19.087 -5.974 1.00 85.75 235 LYS A CA 1
ATOM 1891 C C . LYS A 1 235 ? -7.979 -19.563 -7.415 1.00 85.75 235 LYS A C 1
ATOM 1893 O O . LYS A 1 235 ? -7.063 -19.467 -8.228 1.00 85.75 235 LYS A O 1
ATOM 1898 N N . THR A 1 236 ? -9.191 -20.024 -7.716 1.00 84.38 236 THR A N 1
ATOM 1899 C CA . THR A 1 236 ? -9.625 -20.492 -9.039 1.00 84.38 236 THR A CA 1
ATOM 1900 C C . THR A 1 236 ? -9.662 -19.346 -10.046 1.00 84.38 236 THR A C 1
ATOM 1902 O O . THR A 1 236 ? -8.936 -19.413 -11.032 1.00 84.38 236 THR A O 1
ATOM 1905 N N . GLU A 1 237 ? -10.359 -18.237 -9.763 1.00 84.50 237 GLU A N 1
ATOM 1906 C CA . GLU A 1 237 ? -10.364 -17.048 -10.640 1.00 84.50 237 GLU A CA 1
ATOM 1907 C C . GLU A 1 237 ? -8.948 -16.539 -10.930 1.00 84.50 237 GLU A C 1
ATOM 1909 O O . GLU A 1 237 ? -8.632 -16.193 -12.066 1.00 84.50 237 GLU A O 1
ATOM 1914 N N . ARG A 1 238 ? -8.062 -16.505 -9.921 1.00 87.94 238 ARG A N 1
ATOM 1915 C CA . ARG A 1 238 ? -6.660 -16.107 -10.125 1.00 87.94 238 ARG A CA 1
ATOM 1916 C C . ARG A 1 238 ? -5.913 -17.053 -11.057 1.00 87.94 238 ARG A C 1
ATOM 1918 O O . ARG A 1 238 ? -5.140 -16.567 -11.876 1.00 87.94 238 ARG A O 1
ATOM 1925 N N . GLN A 1 239 ? -6.117 -18.363 -10.933 1.00 87.62 239 GLN A N 1
ATOM 1926 C CA . GLN A 1 239 ? -5.483 -19.359 -11.798 1.00 87.62 239 GLN A CA 1
ATOM 1927 C C . GLN A 1 239 ? -5.991 -19.244 -13.243 1.00 87.62 239 GLN A C 1
ATOM 1929 O O . GLN A 1 239 ? -5.188 -19.213 -14.170 1.00 87.62 239 GLN A O 1
ATOM 1934 N N . ILE A 1 240 ? -7.306 -19.091 -13.408 1.00 83.44 240 ILE A N 1
ATOM 1935 C CA . ILE A 1 240 ? -8.016 -18.907 -14.682 1.00 83.44 240 ILE A CA 1
ATOM 1936 C C . ILE A 1 240 ? -7.557 -17.602 -15.371 1.00 83.44 240 ILE A C 1
ATOM 1938 O O . ILE A 1 240 ? -7.224 -17.589 -16.553 1.00 83.44 240 ILE A O 1
ATOM 1942 N N . MET A 1 241 ? -7.421 -16.502 -14.625 1.00 88.94 241 MET A N 1
ATOM 1943 C CA . MET A 1 241 ? -6.963 -15.202 -15.145 1.00 88.94 241 MET A CA 1
ATOM 1944 C C . MET A 1 241 ? -5.445 -15.088 -15.363 1.00 88.94 241 MET A C 1
ATOM 1946 O O . MET A 1 241 ? -4.992 -14.200 -16.094 1.00 88.94 241 MET A O 1
ATOM 1950 N N . LYS A 1 242 ? -4.641 -15.951 -14.728 1.00 89.12 242 LYS A N 1
ATOM 1951 C CA . LYS A 1 242 ? -3.169 -15.931 -14.770 1.00 89.12 242 LYS A CA 1
ATOM 1952 C C . LYS A 1 242 ? -2.573 -15.751 -16.181 1.00 89.12 242 LYS A C 1
ATOM 1954 O O . LYS A 1 242 ? -1.742 -14.849 -16.316 1.00 89.12 242 LYS A O 1
ATOM 1959 N N . PRO A 1 243 ? -2.971 -16.508 -17.229 1.00 89.44 243 PRO A N 1
ATOM 1960 C CA . PRO A 1 243 ? -2.425 -16.333 -18.581 1.00 89.44 243 PRO A CA 1
ATOM 1961 C C . PRO A 1 243 ? -2.592 -14.911 -19.141 1.00 89.44 243 PRO A C 1
ATOM 1963 O O . PRO A 1 243 ? -1.652 -14.377 -19.729 1.00 89.44 243 PRO A O 1
ATOM 1966 N N . LEU A 1 244 ? -3.736 -14.250 -18.909 1.00 91.00 244 LEU A N 1
ATOM 1967 C CA . LEU A 1 244 ? -3.956 -12.875 -19.380 1.00 91.00 244 LEU A CA 1
ATOM 1968 C C . LEU A 1 244 ? -3.053 -11.872 -18.650 1.00 91.00 244 LEU A C 1
ATOM 1970 O O . LEU A 1 244 ? -2.482 -10.975 -19.276 1.00 91.00 244 LEU A O 1
ATOM 1974 N N . TYR A 1 245 ? -2.885 -12.033 -17.333 1.00 93.00 245 TYR A N 1
ATOM 1975 C CA . TYR A 1 245 ? -2.000 -11.173 -16.548 1.00 93.00 245 TYR A CA 1
ATOM 1976 C C . TYR A 1 245 ? -0.526 -11.365 -16.902 1.00 93.00 245 TYR A C 1
ATOM 1978 O O . TYR A 1 245 ? 0.191 -10.371 -17.025 1.00 93.00 245 TYR A O 1
ATOM 1986 N N . ASP A 1 246 ? -0.061 -12.600 -17.089 1.00 92.38 246 ASP A N 1
ATOM 1987 C CA . ASP A 1 246 ? 1.334 -12.862 -17.446 1.00 92.38 246 ASP A CA 1
ATOM 1988 C C . ASP A 1 246 ? 1.654 -12.365 -18.867 1.00 92.38 246 ASP A C 1
ATOM 1990 O O . ASP A 1 246 ? 2.664 -11.677 -19.048 1.00 92.38 246 ASP A O 1
ATOM 1994 N N . ARG A 1 247 ? 0.752 -12.559 -19.844 1.00 90.44 247 ARG A N 1
ATOM 1995 C CA . ARG A 1 247 ? 0.890 -11.984 -21.197 1.00 90.44 247 ARG A CA 1
ATOM 1996 C C . ARG A 1 247 ? 0.916 -10.450 -21.163 1.00 90.44 247 ARG A C 1
ATOM 1998 O O . ARG A 1 247 ? 1.801 -9.837 -21.758 1.00 90.44 247 ARG A O 1
ATOM 2005 N N . TYR A 1 248 ? 0.030 -9.810 -20.392 1.00 93.00 248 TYR A N 1
ATOM 2006 C CA . TYR A 1 248 ? 0.033 -8.349 -20.218 1.00 93.00 248 TYR A CA 1
ATOM 2007 C C . TYR A 1 248 ? 1.305 -7.830 -19.527 1.00 93.00 248 TYR A C 1
ATOM 2009 O O . TYR A 1 248 ? 1.824 -6.770 -19.892 1.00 93.00 248 TYR A O 1
ATOM 2017 N N . ARG A 1 249 ? 1.843 -8.568 -18.547 1.00 93.06 249 ARG A N 1
ATOM 2018 C CA . ARG A 1 249 ? 3.119 -8.235 -17.895 1.00 93.06 249 ARG A CA 1
ATOM 2019 C C . ARG A 1 249 ? 4.282 -8.309 -18.878 1.00 93.06 249 ARG A C 1
ATOM 2021 O O . ARG A 1 249 ? 5.082 -7.376 -18.883 1.00 93.06 249 ARG A O 1
ATOM 2028 N N . LEU A 1 250 ? 4.348 -9.344 -19.717 1.00 90.75 250 LEU A N 1
ATOM 2029 C CA . LEU A 1 250 ? 5.375 -9.498 -20.752 1.00 90.75 250 LEU A CA 1
ATOM 2030 C C . LEU A 1 250 ? 5.307 -8.361 -21.785 1.00 90.75 250 LEU A C 1
ATOM 2032 O O . LEU A 1 250 ? 6.295 -7.658 -21.988 1.00 90.75 250 LEU A O 1
ATOM 2036 N N . VAL A 1 251 ? 4.119 -8.092 -22.334 1.00 91.12 251 VAL A N 1
ATOM 2037 C CA . VAL A 1 251 ? 3.846 -6.964 -23.246 1.00 91.12 251 VAL A CA 1
ATOM 2038 C C . VAL A 1 251 ? 4.287 -5.625 -22.637 1.00 91.12 251 VAL A C 1
ATOM 2040 O O . VAL A 1 251 ? 5.013 -4.849 -23.263 1.00 91.12 251 VAL A O 1
ATOM 2043 N N . LYS A 1 252 ? 3.915 -5.352 -21.378 1.00 91.62 252 LYS A N 1
ATOM 2044 C CA . LYS A 1 252 ? 4.347 -4.141 -20.662 1.00 91.62 252 LYS A CA 1
ATOM 2045 C C . LYS A 1 252 ? 5.869 -4.097 -20.484 1.00 91.62 252 LYS A C 1
ATOM 2047 O O . LYS A 1 252 ? 6.463 -3.031 -20.622 1.00 91.62 252 LYS A O 1
ATOM 2052 N N . GLN A 1 253 ? 6.494 -5.229 -20.168 1.00 90.69 253 GLN A N 1
ATOM 2053 C CA . GLN A 1 253 ? 7.932 -5.332 -19.936 1.00 90.69 253 GLN A CA 1
ATOM 2054 C C . GLN A 1 253 ? 8.737 -5.071 -21.215 1.00 90.69 253 GLN A C 1
ATOM 2056 O O . GLN A 1 253 ? 9.745 -4.370 -21.143 1.00 90.69 253 GLN A O 1
ATOM 2061 N N . ILE A 1 254 ? 8.282 -5.561 -22.372 1.00 86.94 254 ILE A N 1
ATOM 2062 C CA . ILE A 1 254 ? 8.931 -5.311 -23.668 1.00 86.94 254 ILE A CA 1
ATOM 2063 C C . ILE A 1 254 ? 8.818 -3.829 -24.047 1.00 86.94 254 ILE A C 1
ATOM 2065 O O . ILE A 1 254 ? 9.836 -3.203 -24.328 1.00 86.94 254 ILE A O 1
ATOM 2069 N N . LEU A 1 255 ? 7.632 -3.216 -23.935 1.00 85.81 255 LEU A N 1
ATOM 2070 C CA . LEU A 1 255 ? 7.458 -1.776 -24.199 1.00 85.81 255 LEU A CA 1
ATOM 2071 C C . LEU A 1 255 ? 8.337 -0.890 -23.297 1.00 85.81 255 LEU A C 1
ATOM 2073 O O . LEU A 1 255 ? 8.858 0.133 -23.745 1.00 85.81 255 LEU A O 1
ATOM 2077 N N . CYS A 1 256 ? 8.542 -1.286 -22.037 1.00 80.81 256 CYS A N 1
ATOM 2078 C CA . CYS A 1 256 ? 9.490 -0.614 -21.149 1.00 80.81 256 CYS A CA 1
ATOM 2079 C C . CYS A 1 256 ? 10.955 -0.849 -21.562 1.00 80.81 256 CYS A C 1
ATOM 2081 O O . CYS A 1 256 ? 11.717 0.111 -21.594 1.00 80.81 256 CYS A O 1
ATOM 2083 N N . ARG A 1 257 ? 11.353 -2.080 -21.917 1.00 71.00 257 ARG A N 1
ATOM 2084 C CA . ARG A 1 257 ? 12.740 -2.411 -22.305 1.00 71.00 257 ARG A CA 1
ATOM 2085 C C . ARG A 1 257 ? 13.173 -1.813 -23.640 1.00 71.00 257 ARG A C 1
ATOM 2087 O O . ARG A 1 257 ? 14.309 -1.379 -23.760 1.00 71.00 257 ARG A O 1
ATOM 2094 N N . VAL A 1 258 ? 12.280 -1.724 -24.622 1.00 58.50 258 VAL A N 1
ATOM 2095 C CA . VAL A 1 258 ? 12.572 -1.070 -25.914 1.00 58.50 258 VAL A CA 1
ATOM 2096 C C . VAL A 1 258 ? 12.735 0.451 -25.746 1.00 58.50 258 VAL A C 1
ATOM 2098 O O . VAL A 1 258 ? 13.357 1.105 -26.575 1.00 58.50 258 VAL A O 1
ATOM 2101 N N . SER A 1 259 ? 12.255 1.022 -24.633 1.00 55.75 259 SER A N 1
ATOM 2102 C CA . SER A 1 259 ? 12.546 2.413 -24.249 1.00 55.75 259 SER A CA 1
ATOM 2103 C C . SER A 1 259 ? 13.940 2.587 -23.615 1.00 55.75 259 SER A C 1
ATOM 2105 O O . SER A 1 259 ? 14.391 3.715 -23.441 1.00 55.75 259 SER A O 1
ATOM 2107 N N . THR A 1 260 ? 14.630 1.491 -23.278 1.00 48.66 260 THR A N 1
ATOM 2108 C CA . THR A 1 260 ? 16.007 1.460 -22.759 1.00 48.66 260 THR A CA 1
ATOM 2109 C C . THR A 1 260 ? 16.919 0.747 -23.757 1.00 48.66 260 THR A C 1
ATOM 2111 O O . THR A 1 260 ? 17.330 -0.392 -23.535 1.00 48.66 260 THR A O 1
ATOM 2114 N N . ILE A 1 261 ? 17.216 1.409 -24.877 1.00 41.62 261 ILE A N 1
ATOM 2115 C CA . ILE A 1 261 ? 18.198 0.920 -25.853 1.00 41.62 261 ILE A CA 1
ATOM 2116 C C . ILE A 1 261 ? 19.597 0.982 -25.211 1.00 41.62 261 ILE A C 1
ATOM 2118 O O . ILE A 1 261 ? 20.008 2.072 -24.800 1.00 41.62 261 ILE A O 1
ATOM 2122 N N . PRO A 1 262 ? 20.360 -0.125 -25.138 1.00 42.47 262 PRO A N 1
ATOM 2123 C CA . PRO A 1 262 ? 21.785 -0.051 -24.850 1.00 42.47 262 PRO A CA 1
ATOM 2124 C C . PRO A 1 262 ? 22.491 0.528 -26.083 1.00 42.47 262 PRO A C 1
ATOM 2126 O O . PRO A 1 262 ? 22.598 -0.129 -27.117 1.00 42.47 262 PRO A O 1
ATOM 2129 N N . VAL A 1 263 ? 22.940 1.781 -25.994 1.00 37.31 263 VAL A N 1
ATOM 2130 C CA . VAL A 1 263 ? 23.687 2.433 -27.079 1.00 37.31 263 VAL A CA 1
ATOM 2131 C C . VAL A 1 263 ? 25.082 1.819 -27.157 1.00 37.31 263 VAL A C 1
ATOM 2133 O O . VAL A 1 263 ? 25.964 2.143 -26.363 1.00 37.31 263 VAL A O 1
ATOM 2136 N N . ILE A 1 264 ? 25.278 0.933 -28.130 1.00 45.97 264 ILE A N 1
ATOM 2137 C CA . ILE A 1 264 ? 26.598 0.436 -28.511 1.00 45.97 264 ILE A CA 1
ATOM 2138 C C . ILE A 1 264 ? 27.241 1.479 -29.437 1.00 45.97 264 ILE A C 1
ATOM 2140 O O . ILE A 1 264 ? 26.703 1.775 -30.496 1.00 45.97 264 ILE A O 1
ATOM 2144 N N . ALA A 1 265 ? 28.382 2.016 -28.994 1.00 35.62 265 ALA A N 1
ATOM 2145 C CA . ALA A 1 265 ? 29.411 2.742 -29.752 1.00 35.62 265 ALA A CA 1
ATOM 2146 C C . ALA A 1 265 ? 28.989 3.846 -30.757 1.00 35.62 265 ALA A C 1
ATOM 2148 O O . ALA A 1 265 ? 28.642 3.557 -31.893 1.00 35.62 265 ALA A O 1
ATOM 2149 N N . SER A 1 266 ? 29.212 5.118 -30.382 1.00 31.16 266 SER A N 1
ATOM 2150 C CA . SER A 1 266 ? 29.945 6.122 -31.196 1.00 31.16 266 SER A CA 1
ATOM 2151 C C . SER A 1 266 ? 30.051 7.472 -30.452 1.00 31.16 266 SER A C 1
ATOM 2153 O O . SER A 1 266 ? 29.026 7.993 -30.013 1.00 31.16 266 SER A O 1
ATOM 2155 N N . PRO A 1 267 ? 31.246 8.087 -30.312 1.00 52.50 267 PRO A N 1
ATOM 2156 C CA . PRO A 1 267 ? 31.403 9.362 -29.610 1.00 52.50 267 PRO A CA 1
ATOM 2157 C C . PRO A 1 267 ? 31.525 10.567 -30.563 1.00 52.50 267 PRO A C 1
ATOM 2159 O O . PRO A 1 267 ? 32.482 10.644 -31.327 1.00 52.50 267 PRO A O 1
ATOM 2162 N N . SER A 1 268 ? 30.643 11.575 -30.462 1.00 31.16 268 SER A N 1
ATOM 2163 C CA . SER A 1 268 ? 31.003 12.952 -30.861 1.00 31.16 268 SER A CA 1
ATOM 2164 C C . SER A 1 268 ? 30.092 14.056 -30.296 1.00 31.16 268 SER A C 1
ATOM 2166 O O . SER A 1 268 ? 28.874 14.012 -30.412 1.00 31.16 268 SER A O 1
ATOM 2168 N N . SER A 1 269 ? 30.745 15.101 -29.779 1.00 37.53 269 SER A N 1
ATOM 2169 C CA . SER A 1 269 ? 30.343 16.520 -29.801 1.00 37.53 269 SER A CA 1
ATOM 2170 C C 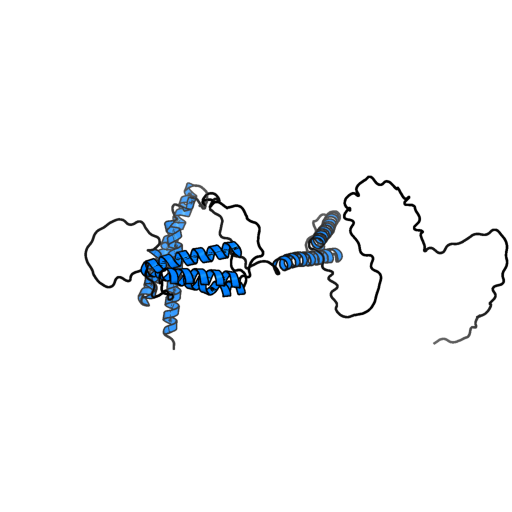. SER A 1 269 ? 29.023 17.000 -29.169 1.00 37.53 269 SER A C 1
ATOM 2172 O O . SER A 1 269 ? 27.971 17.078 -29.794 1.00 37.53 269 SER A O 1
ATOM 2174 N N . LYS A 1 270 ? 29.183 17.563 -27.960 1.00 44.25 270 LYS A N 1
ATOM 2175 C CA . LYS A 1 270 ? 28.627 18.854 -27.489 1.00 44.25 270 LYS A CA 1
ATOM 2176 C C . LYS A 1 270 ? 27.413 19.438 -28.252 1.00 44.25 270 LYS A C 1
ATOM 2178 O O . LYS A 1 270 ? 27.579 20.116 -29.266 1.00 44.25 270 LYS A O 1
ATOM 2183 N N . ARG A 1 271 ? 26.262 19.488 -27.571 1.00 38.19 271 ARG A N 1
ATOM 2184 C CA . ARG A 1 271 ? 25.504 20.748 -27.406 1.00 38.19 271 ARG A CA 1
ATOM 2185 C C . ARG A 1 271 ? 24.663 20.727 -26.122 1.00 38.19 271 ARG A C 1
ATOM 2187 O O . ARG A 1 271 ? 24.096 19.702 -25.766 1.00 38.19 271 ARG A O 1
ATOM 2194 N N . ARG A 1 272 ? 24.650 21.848 -25.388 1.00 41.50 272 ARG A N 1
ATOM 2195 C CA . ARG A 1 272 ? 23.922 22.008 -24.114 1.00 41.50 272 ARG A CA 1
ATOM 2196 C C . ARG A 1 272 ? 22.449 22.345 -24.363 1.00 41.50 272 ARG A C 1
ATOM 2198 O O . ARG A 1 272 ? 22.159 23.179 -25.212 1.00 41.50 272 ARG A O 1
ATOM 2205 N N . GLY A 1 273 ? 21.568 21.788 -23.536 1.00 32.59 273 GLY A N 1
ATOM 2206 C CA . GLY A 1 273 ? 20.189 22.233 -23.321 1.00 32.59 273 GLY A CA 1
ATOM 2207 C C . GLY A 1 273 ? 19.743 21.787 -21.919 1.00 32.59 273 GLY A C 1
ATOM 2208 O O . GLY A 1 273 ? 20.038 20.648 -21.552 1.00 32.59 273 GLY A O 1
ATOM 2209 N N . PRO A 1 274 ? 19.127 22.651 -21.089 1.00 45.38 274 PRO A N 1
ATOM 2210 C CA . PRO A 1 274 ? 18.859 22.329 -19.689 1.00 45.38 274 PRO A CA 1
ATOM 2211 C C . PRO A 1 274 ? 17.622 21.433 -19.555 1.00 45.38 274 PRO A C 1
ATOM 2213 O O . PRO A 1 274 ? 16.489 21.885 -19.703 1.00 45.38 274 PRO A O 1
ATOM 2216 N N . LEU A 1 275 ? 17.837 20.153 -19.251 1.00 36.19 275 LEU A N 1
ATOM 2217 C CA . LEU A 1 275 ? 16.755 19.217 -18.953 1.00 36.19 275 LEU A CA 1
ATOM 2218 C C . LEU A 1 275 ? 16.384 19.268 -17.468 1.00 36.19 275 LEU A C 1
ATOM 2220 O O . LEU A 1 275 ? 17.234 19.150 -16.587 1.00 36.19 275 LEU A O 1
ATOM 2224 N N . SER A 1 276 ? 15.082 19.393 -17.209 1.00 36.56 276 SER A N 1
ATOM 2225 C CA . SER A 1 276 ? 14.462 19.241 -15.889 1.00 36.56 276 SER A CA 1
ATOM 2226 C C . SER A 1 276 ? 14.908 17.948 -15.184 1.00 36.56 276 SER A C 1
ATOM 2228 O O . SER A 1 276 ? 15.039 16.927 -15.869 1.00 36.56 276 SER A O 1
ATOM 2230 N N . PRO A 1 277 ? 15.039 17.925 -13.841 1.00 38.81 277 PRO A N 1
ATOM 2231 C CA . PRO A 1 277 ? 15.410 16.725 -13.091 1.00 38.81 277 PRO A CA 1
ATOM 2232 C C . PRO A 1 277 ? 14.284 15.682 -13.137 1.00 38.81 277 PRO A C 1
ATOM 2234 O O . PRO A 1 277 ? 13.398 15.620 -12.281 1.00 38.81 277 PRO A O 1
ATOM 2237 N N . SER A 1 278 ? 14.315 14.854 -14.178 1.00 36.66 278 SER A N 1
ATOM 2238 C CA . SER A 1 278 ? 13.446 13.694 -14.316 1.00 36.66 278 SER A CA 1
ATOM 2239 C C . SER A 1 278 ? 13.808 12.632 -13.272 1.00 36.66 278 SER A C 1
ATOM 2241 O O . SER A 1 278 ? 14.934 12.541 -12.782 1.00 36.66 278 SER A O 1
ATOM 2243 N N . LYS A 1 279 ? 12.821 11.809 -12.912 1.00 51.59 279 LYS A N 1
ATOM 2244 C CA . LYS A 1 279 ? 12.857 10.850 -11.790 1.00 51.59 279 LYS A CA 1
ATOM 2245 C C . LYS A 1 279 ? 13.669 9.578 -12.106 1.00 51.59 279 LYS A C 1
ATOM 2247 O O . LYS A 1 279 ? 13.405 8.528 -11.535 1.00 51.59 279 LYS A O 1
ATOM 2252 N N . ASN A 1 280 ? 14.595 9.669 -13.057 1.00 45.19 280 ASN A N 1
ATOM 2253 C CA . ASN A 1 280 ? 15.363 8.577 -13.658 1.00 45.19 280 ASN A CA 1
ATOM 2254 C C . ASN A 1 280 ? 16.866 8.626 -13.313 1.00 45.19 280 ASN A C 1
ATOM 2256 O O . ASN A 1 280 ? 17.548 7.610 -13.422 1.00 45.19 280 ASN A O 1
ATOM 2260 N N . THR A 1 281 ? 17.382 9.763 -12.832 1.00 50.03 281 THR A N 1
ATOM 2261 C CA . THR A 1 281 ? 18.768 9.881 -12.338 1.00 50.03 281 THR A CA 1
ATOM 2262 C C . THR A 1 281 ? 19.033 9.004 -11.112 1.00 50.03 281 THR A C 1
ATOM 2264 O O . THR A 1 281 ? 20.146 8.517 -10.921 1.00 50.03 281 THR A O 1
ATOM 2267 N N . THR A 1 282 ? 18.009 8.773 -10.290 1.00 56.69 282 THR A N 1
ATOM 2268 C CA . THR A 1 282 ? 18.077 7.987 -9.051 1.00 56.69 282 THR A CA 1
ATOM 2269 C C . THR A 1 282 ? 18.195 6.484 -9.296 1.00 56.69 282 THR A C 1
ATOM 2271 O O . THR A 1 282 ? 18.924 5.823 -8.563 1.00 56.69 282 THR A O 1
ATOM 2274 N N . ASP A 1 283 ? 17.537 5.958 -10.334 1.00 53.69 283 ASP A N 1
ATOM 2275 C CA . ASP A 1 283 ? 17.648 4.549 -10.743 1.00 53.69 283 ASP A CA 1
ATOM 2276 C C . ASP A 1 283 ? 19.044 4.276 -11.332 1.00 53.69 283 ASP A C 1
ATOM 2278 O O . ASP A 1 283 ? 19.750 3.373 -10.882 1.00 53.69 283 ASP A O 1
ATOM 2282 N N . MET A 1 284 ? 19.506 5.152 -12.239 1.00 51.44 284 MET A N 1
ATOM 2283 C CA . MET A 1 284 ? 20.854 5.092 -12.830 1.00 51.44 284 MET A CA 1
ATOM 2284 C C . MET A 1 284 ? 21.971 5.087 -11.773 1.00 51.44 284 MET A C 1
ATOM 2286 O O . MET A 1 284 ? 22.948 4.344 -11.893 1.00 51.44 284 MET A O 1
ATOM 2290 N N . ARG A 1 285 ? 21.820 5.887 -10.706 1.00 60.44 285 ARG A N 1
ATOM 2291 C CA . ARG A 1 285 ? 22.794 5.962 -9.605 1.00 60.44 285 ARG A CA 1
ATOM 2292 C C . ARG A 1 285 ? 22.846 4.707 -8.731 1.00 60.44 285 ARG A C 1
ATOM 2294 O O . ARG A 1 285 ? 23.855 4.519 -8.062 1.00 60.44 285 ARG A O 1
ATOM 2301 N N . LEU A 1 286 ? 21.801 3.875 -8.709 1.00 66.31 286 LEU A N 1
ATOM 2302 C CA . LEU A 1 286 ? 21.794 2.603 -7.975 1.00 66.31 286 LEU A CA 1
ATOM 2303 C C . LEU A 1 286 ? 22.231 1.431 -8.860 1.00 66.31 286 LEU A C 1
ATOM 2305 O O . LEU A 1 286 ? 22.932 0.547 -8.375 1.00 66.31 286 LEU A O 1
ATOM 2309 N N . SER A 1 287 ? 21.905 1.440 -10.158 1.00 61.31 287 SER A N 1
ATOM 2310 C CA . SER A 1 287 ? 22.347 0.389 -11.087 1.00 61.31 287 SER A CA 1
ATOM 2311 C C . SER A 1 287 ? 23.872 0.295 -11.216 1.00 61.31 287 SER A C 1
ATOM 2313 O O . SER A 1 287 ? 24.393 -0.807 -11.354 1.00 61.31 287 SER A O 1
ATOM 2315 N N . ASN A 1 288 ? 24.592 1.417 -11.093 1.00 74.19 288 ASN A N 1
ATOM 2316 C CA . ASN A 1 288 ? 26.058 1.451 -11.181 1.00 74.19 288 ASN A CA 1
ATOM 2317 C C . ASN A 1 288 ? 26.781 0.733 -10.019 1.00 74.19 288 ASN A C 1
ATOM 2319 O O . ASN A 1 288 ? 27.965 0.437 -10.128 1.00 74.19 288 ASN A O 1
ATOM 2323 N N . LEU A 1 289 ? 26.098 0.442 -8.903 1.00 80.00 289 LEU A N 1
ATOM 2324 C CA . LEU A 1 289 ? 26.704 -0.268 -7.766 1.00 80.00 289 LEU A CA 1
ATOM 2325 C C . LEU A 1 289 ? 26.880 -1.767 -8.040 1.00 80.00 289 LEU A C 1
ATOM 2327 O O . LEU A 1 289 ? 27.751 -2.392 -7.449 1.00 80.00 289 LEU A O 1
ATOM 2331 N N . HIS A 1 290 ? 26.067 -2.358 -8.919 1.00 77.62 290 HIS A N 1
ATOM 2332 C CA . HIS A 1 290 ? 26.107 -3.801 -9.185 1.00 77.62 290 HIS A CA 1
ATOM 2333 C C . HIS A 1 290 ? 27.333 -4.250 -9.992 1.00 77.62 290 HIS A C 1
ATOM 2335 O O . HIS A 1 290 ? 27.663 -5.432 -9.970 1.00 77.62 290 HIS A O 1
ATOM 2341 N N . SER A 1 291 ? 27.986 -3.323 -10.692 1.00 77.44 291 SER A N 1
ATOM 2342 C CA . SER A 1 291 ? 29.216 -3.537 -11.461 1.00 77.44 291 SER A CA 1
ATOM 2343 C C . SER A 1 291 ? 30.472 -2.992 -10.771 1.00 77.44 291 SER A C 1
ATOM 2345 O O . SER A 1 291 ? 31.553 -3.099 -11.341 1.00 77.44 291 SER A O 1
ATOM 2347 N N . ALA A 1 292 ? 30.336 -2.379 -9.591 1.00 83.12 292 ALA A N 1
ATOM 2348 C CA . ALA A 1 292 ? 31.451 -1.772 -8.870 1.00 83.12 292 ALA A CA 1
ATOM 2349 C C . ALA A 1 292 ? 32.338 -2.839 -8.211 1.00 83.12 292 ALA A C 1
ATOM 2351 O O . ALA A 1 292 ? 31.842 -3.847 -7.697 1.00 83.12 292 ALA A O 1
ATOM 2352 N N . THR A 1 293 ? 33.651 -2.614 -8.197 1.00 86.19 293 THR A N 1
ATOM 2353 C CA . THR A 1 293 ? 34.595 -3.532 -7.543 1.00 86.19 293 THR A CA 1
ATOM 2354 C C . THR A 1 293 ? 34.520 -3.423 -6.012 1.00 86.19 293 THR A C 1
ATOM 2356 O O . THR A 1 293 ? 34.016 -2.446 -5.461 1.00 86.19 293 THR A O 1
ATOM 2359 N N . MET A 1 294 ? 35.024 -4.422 -5.276 1.00 83.50 294 MET A N 1
ATOM 2360 C CA . MET A 1 294 ? 35.025 -4.387 -3.802 1.00 83.50 294 MET A CA 1
ATOM 2361 C C . MET A 1 294 ? 35.668 -3.123 -3.184 1.00 83.50 294 MET A C 1
ATOM 2363 O O . MET A 1 294 ? 35.051 -2.574 -2.269 1.00 83.50 294 MET A O 1
ATOM 2367 N N . PRO A 1 295 ? 36.841 -2.616 -3.631 1.00 86.88 295 PRO A N 1
ATOM 2368 C CA . PRO A 1 295 ? 37.371 -1.355 -3.103 1.00 86.88 295 PRO A CA 1
ATOM 2369 C C . PRO A 1 295 ? 36.466 -0.154 -3.427 1.00 86.88 295 PRO A C 1
ATOM 2371 O O . PRO A 1 295 ? 36.200 0.647 -2.533 1.00 86.88 295 PRO A O 1
ATOM 2374 N N . GLU A 1 296 ? 35.902 -0.071 -4.638 1.00 87.00 296 GLU A N 1
ATOM 2375 C CA . GLU A 1 296 ? 34.938 0.983 -5.011 1.00 87.00 296 GLU A CA 1
ATOM 2376 C C . GLU A 1 296 ? 33.658 0.930 -4.160 1.00 87.00 296 GLU A C 1
ATOM 2378 O O . GLU A 1 296 ? 33.098 1.967 -3.808 1.00 87.00 296 GLU A O 1
ATOM 2383 N N . LEU A 1 297 ? 33.176 -0.265 -3.800 1.00 88.31 297 LEU A N 1
ATOM 2384 C CA . LEU A 1 297 ? 32.027 -0.428 -2.904 1.00 88.31 297 LEU A CA 1
ATOM 2385 C C . LEU A 1 297 ? 32.335 0.084 -1.490 1.00 88.31 297 LEU A C 1
ATOM 2387 O O . LEU A 1 297 ? 31.473 0.710 -0.874 1.00 88.31 297 LEU A O 1
ATOM 2391 N N . VAL A 1 298 ? 33.551 -0.139 -0.980 1.00 89.06 298 VAL A N 1
ATOM 2392 C CA . VAL A 1 298 ? 33.991 0.380 0.328 1.00 89.06 298 VAL A CA 1
ATOM 2393 C C . VAL A 1 298 ? 34.140 1.906 0.300 1.00 89.06 298 VAL A C 1
ATOM 2395 O O . VAL A 1 298 ? 33.680 2.579 1.224 1.00 89.06 298 VAL A O 1
ATOM 2398 N N . GLU A 1 299 ? 34.697 2.470 -0.771 1.00 91.25 299 GLU A N 1
ATOM 2399 C CA . GLU A 1 299 ? 34.784 3.921 -0.972 1.00 91.25 299 GLU A CA 1
ATOM 2400 C C . GLU A 1 299 ? 33.385 4.557 -1.040 1.00 91.25 299 GLU A C 1
ATOM 2402 O O . GLU A 1 299 ? 33.050 5.439 -0.245 1.00 91.25 299 GLU A O 1
ATOM 2407 N N . GLN A 1 300 ? 32.495 4.019 -1.881 1.00 89.06 300 GLN A N 1
ATOM 2408 C CA . GLN A 1 300 ? 31.111 4.488 -1.990 1.00 89.06 300 GLN A CA 1
ATOM 2409 C C . GLN A 1 300 ? 30.297 4.308 -0.697 1.00 89.06 300 GLN A C 1
ATOM 2411 O O . GLN A 1 300 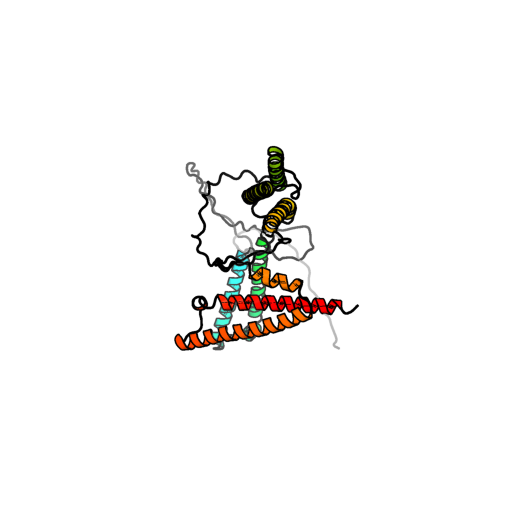? 29.322 5.045 -0.493 1.00 89.06 300 GLN A O 1
ATOM 2416 N N . LEU A 1 301 ? 30.652 3.344 0.167 1.00 91.25 301 LEU A N 1
ATOM 2417 C CA . LEU A 1 301 ? 30.068 3.189 1.504 1.00 91.25 301 LEU A CA 1
ATOM 2418 C C . LEU A 1 301 ? 30.463 4.365 2.401 1.00 91.25 301 LEU A C 1
ATOM 2420 O O . LEU A 1 301 ? 29.608 4.904 3.109 1.00 91.25 301 LEU A O 1
ATOM 2424 N N . GLN A 1 302 ? 31.738 4.761 2.370 1.00 93.00 302 GLN A N 1
ATOM 2425 C CA . GLN A 1 302 ? 32.256 5.879 3.152 1.00 93.00 302 GLN A CA 1
ATOM 2426 C C . GLN A 1 302 ? 31.656 7.208 2.679 1.00 93.00 302 GLN A C 1
ATOM 2428 O O . GLN A 1 302 ? 31.064 7.919 3.494 1.00 93.00 302 GLN A O 1
AT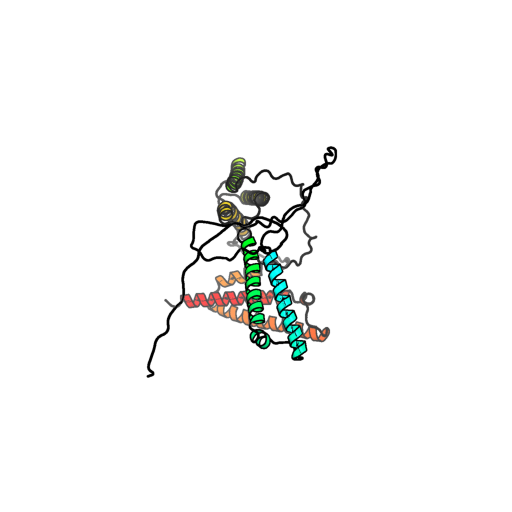OM 2433 N N . GLU A 1 303 ? 31.665 7.482 1.369 1.00 92.50 303 GLU A N 1
ATOM 2434 C CA . GLU A 1 303 ? 30.986 8.648 0.783 1.00 92.50 303 GLU A CA 1
ATOM 2435 C C . GLU A 1 303 ? 29.519 8.731 1.230 1.00 92.50 303 GLU A C 1
ATOM 2437 O O . GLU A 1 303 ? 29.041 9.764 1.697 1.00 92.50 303 GLU A O 1
ATOM 2442 N N . ALA A 1 304 ? 28.781 7.620 1.133 1.00 93.06 304 ALA A N 1
ATOM 2443 C CA . ALA A 1 304 ? 27.366 7.580 1.484 1.00 93.06 304 ALA A CA 1
ATOM 2444 C C . ALA A 1 304 ? 27.125 7.751 2.998 1.00 93.06 304 ALA A C 1
ATOM 2446 O O . ALA A 1 304 ? 26.071 8.252 3.407 1.00 93.06 304 ALA A O 1
ATOM 2447 N N . ARG A 1 305 ? 28.083 7.371 3.856 1.00 94.00 305 ARG A N 1
ATOM 2448 C CA . ARG A 1 305 ? 28.042 7.644 5.304 1.00 94.00 305 ARG A CA 1
ATOM 2449 C C . ARG A 1 305 ? 28.267 9.126 5.595 1.00 94.00 305 ARG A C 1
ATOM 2451 O O . ARG A 1 305 ? 27.532 9.699 6.406 1.00 94.00 305 ARG A O 1
ATOM 2458 N N . GLU A 1 306 ? 29.224 9.753 4.921 1.00 95.44 306 GLU A N 1
ATOM 2459 C CA . GLU A 1 306 ? 29.515 11.182 5.048 1.00 95.44 306 GLU A CA 1
ATOM 2460 C C . GLU A 1 306 ? 28.381 12.046 4.496 1.00 95.44 306 GLU A C 1
ATOM 2462 O O . GLU A 1 306 ? 27.921 12.969 5.170 1.00 95.44 306 GLU A O 1
ATOM 2467 N N . GLU A 1 307 ? 27.822 11.692 3.342 1.00 93.25 307 GLU A N 1
ATOM 2468 C CA . GLU A 1 307 ? 26.699 12.409 2.744 1.00 93.25 307 GLU A CA 1
ATOM 2469 C C . GLU A 1 307 ? 25.427 12.287 3.604 1.00 93.25 307 GLU A C 1
ATOM 2471 O O . GLU A 1 307 ? 24.731 13.275 3.858 1.00 93.25 307 GLU A O 1
ATOM 2476 N N . LYS A 1 308 ? 25.184 11.110 4.202 1.00 94.44 308 LYS A N 1
ATOM 2477 C CA . LYS A 1 308 ? 24.149 10.928 5.236 1.00 94.44 308 LYS A CA 1
ATOM 2478 C C . LYS A 1 308 ? 24.391 11.813 6.463 1.00 94.44 308 LYS A C 1
ATOM 2480 O O . LYS A 1 308 ? 23.425 12.321 7.036 1.00 94.44 308 LYS A O 1
ATOM 2485 N N . LYS A 1 309 ? 25.645 11.992 6.896 1.00 96.44 309 LYS A N 1
ATOM 2486 C CA . LYS A 1 309 ? 26.011 12.884 8.013 1.00 96.44 309 LYS A CA 1
ATOM 2487 C C . LYS A 1 309 ? 25.763 14.351 7.639 1.00 96.44 309 LYS A C 1
ATOM 2489 O O . LYS A 1 309 ? 25.146 15.056 8.437 1.00 96.44 309 LYS A O 1
ATOM 2494 N N . ARG A 1 310 ? 26.150 14.771 6.425 1.00 95.44 310 ARG A N 1
ATOM 2495 C CA . ARG A 1 310 ? 25.918 16.112 5.854 1.00 95.44 310 ARG A CA 1
ATOM 2496 C C . ARG A 1 310 ? 24.430 16.457 5.832 1.00 95.44 310 ARG A C 1
ATOM 2498 O O . ARG A 1 310 ? 24.032 17.455 6.423 1.00 95.44 310 ARG A O 1
ATOM 2505 N N . ILE A 1 311 ? 23.590 15.596 5.258 1.00 93.38 311 ILE A N 1
ATOM 2506 C CA . ILE A 1 311 ? 22.146 15.858 5.171 1.00 93.38 311 ILE A CA 1
ATOM 2507 C C . ILE A 1 311 ? 21.487 15.847 6.554 1.00 93.38 311 ILE A C 1
ATOM 2509 O O . ILE A 1 311 ? 20.681 16.723 6.845 1.00 93.38 311 ILE A O 1
ATOM 2513 N N . ARG A 1 312 ? 21.861 14.934 7.466 1.00 94.31 312 ARG A N 1
ATOM 2514 C CA . ARG A 1 312 ? 21.352 14.983 8.854 1.00 94.31 312 ARG A CA 1
ATOM 2515 C C . ARG A 1 312 ? 21.777 16.248 9.607 1.00 94.31 312 ARG A C 1
ATOM 2517 O O . ARG A 1 312 ? 21.095 16.599 10.563 1.00 94.31 312 ARG A O 1
ATOM 2524 N N . LYS A 1 313 ? 22.887 16.895 9.230 1.00 94.81 313 LYS A N 1
ATOM 2525 C CA . LYS A 1 313 ? 23.281 18.205 9.767 1.00 94.81 313 LYS A CA 1
ATOM 2526 C C . LYS A 1 313 ? 22.362 19.296 9.213 1.00 94.81 313 LYS A C 1
ATOM 2528 O O . LYS A 1 313 ? 21.708 19.940 10.019 1.00 94.81 313 LYS A O 1
ATOM 2533 N N . ASN A 1 314 ? 22.212 19.389 7.889 1.00 92.38 314 ASN A N 1
ATOM 2534 C CA . ASN A 1 314 ? 21.348 20.382 7.233 1.00 92.38 314 ASN A CA 1
ATOM 2535 C C . ASN A 1 314 ? 19.879 20.299 7.713 1.00 92.38 314 ASN A C 1
ATOM 2537 O O . ASN A 1 314 ? 19.292 21.302 8.103 1.00 92.38 314 ASN A O 1
ATOM 2541 N N . LEU A 1 315 ? 19.309 19.087 7.803 1.00 91.69 315 LEU A N 1
ATOM 2542 C CA . LEU A 1 315 ? 17.945 18.884 8.318 1.00 91.69 315 LEU A CA 1
ATOM 2543 C C . LEU A 1 315 ? 17.768 19.427 9.752 1.00 91.69 315 LEU A C 1
ATOM 2545 O O . LEU A 1 315 ? 16.757 20.063 10.032 1.00 91.69 315 LEU A O 1
ATOM 2549 N N . ARG A 1 316 ? 18.752 19.220 10.643 1.00 92.94 316 ARG A N 1
ATOM 2550 C CA . ARG A 1 316 ? 18.719 19.786 12.005 1.00 92.94 316 ARG A CA 1
ATOM 2551 C C . ARG A 1 316 ? 18.930 21.293 12.006 1.00 92.94 316 ARG A C 1
ATOM 2553 O O . ARG A 1 316 ? 18.194 21.994 12.677 1.00 92.94 316 ARG A O 1
ATOM 2560 N N . GLU A 1 317 ? 19.889 21.793 11.231 1.00 93.44 317 GLU A N 1
ATOM 2561 C CA . GLU A 1 317 ? 20.156 23.231 11.130 1.00 93.44 317 GLU A CA 1
ATOM 2562 C C . GLU A 1 317 ? 18.922 24.001 10.662 1.00 93.44 317 GLU A C 1
ATOM 2564 O O . GLU A 1 317 ? 18.693 25.112 11.138 1.00 93.44 317 GLU A O 1
ATOM 2569 N N . PHE A 1 318 ? 18.103 23.417 9.784 1.00 91.31 318 PHE A N 1
ATOM 2570 C CA . PHE A 1 318 ? 16.798 23.970 9.448 1.00 91.31 318 PHE A CA 1
ATOM 2571 C C . PHE A 1 318 ? 15.782 23.842 10.585 1.00 91.31 318 PHE A C 1
ATOM 2573 O O . PHE A 1 318 ? 15.140 24.835 10.906 1.00 91.31 318 PHE A O 1
ATOM 2580 N N . GLU A 1 319 ? 15.616 22.662 11.195 1.00 90.44 319 GLU A N 1
ATOM 2581 C CA . GLU A 1 319 ? 14.677 22.469 12.315 1.00 90.44 319 GLU A CA 1
ATOM 2582 C C . GLU A 1 319 ? 14.971 23.463 13.464 1.00 90.44 319 GLU A C 1
ATOM 2584 O O . GLU A 1 319 ? 14.048 24.098 13.979 1.00 90.44 319 GLU A O 1
ATOM 2589 N N . ASP A 1 320 ? 16.251 23.701 13.766 1.00 93.31 320 ASP A N 1
ATOM 2590 C CA . ASP A 1 320 ? 16.736 24.671 14.753 1.00 93.31 320 ASP A CA 1
ATOM 2591 C C . ASP A 1 320 ? 16.499 26.134 14.323 1.00 93.31 320 ASP A C 1
ATOM 2593 O O . ASP A 1 320 ? 16.076 26.962 15.133 1.00 93.31 320 ASP A O 1
ATOM 2597 N N . GLN A 1 321 ? 16.774 26.488 13.059 1.00 92.69 321 GLN A N 1
ATOM 2598 C CA . GLN A 1 321 ? 16.500 27.832 12.522 1.00 92.69 321 GLN A CA 1
ATOM 2599 C C . GLN A 1 321 ? 15.002 28.141 12.515 1.00 92.69 321 GLN A C 1
ATOM 2601 O O . GLN A 1 321 ? 14.588 29.217 12.947 1.00 92.69 321 GLN A O 1
ATOM 2606 N N . PHE A 1 322 ? 14.194 27.183 12.069 1.00 92.62 322 PHE A N 1
ATOM 2607 C CA . PHE A 1 322 ? 12.747 27.291 12.014 1.00 92.62 322 PHE A CA 1
ATOM 2608 C C . PHE A 1 322 ? 12.156 27.468 13.413 1.00 92.62 322 PHE A C 1
ATOM 2610 O O . PHE A 1 322 ? 11.319 28.349 13.606 1.00 92.62 322 PHE A O 1
ATOM 2617 N N . PHE A 1 323 ? 12.631 26.694 14.396 1.00 92.56 323 PHE A N 1
ATOM 2618 C CA . PHE A 1 323 ? 12.216 26.838 15.790 1.00 92.56 323 PHE A CA 1
ATOM 2619 C C . PHE A 1 323 ? 12.585 28.216 16.358 1.00 92.56 323 PHE A C 1
ATOM 2621 O O . PHE A 1 323 ? 11.727 28.875 16.942 1.00 92.56 323 PHE A O 1
ATOM 2628 N N . ARG A 1 324 ? 13.816 28.703 16.123 1.00 93.69 324 ARG A N 1
ATOM 2629 C CA . ARG A 1 324 ? 14.244 30.048 16.562 1.00 93.69 324 ARG A CA 1
ATOM 2630 C C . ARG A 1 324 ? 13.420 31.182 15.947 1.00 93.69 324 ARG A C 1
ATOM 2632 O O . ARG A 1 324 ? 13.191 32.177 16.621 1.00 93.69 324 ARG A O 1
ATOM 2639 N N . GLN A 1 325 ? 13.000 31.052 14.689 1.00 93.12 325 GLN A N 1
ATOM 2640 C CA . GLN A 1 325 ? 12.232 32.089 13.987 1.00 93.12 325 GLN A CA 1
ATOM 2641 C C . GLN A 1 325 ? 10.731 32.054 14.308 1.00 93.12 325 GLN A C 1
ATOM 2643 O O . GLN A 1 325 ? 10.108 33.104 14.413 1.00 93.12 325 GLN A O 1
ATOM 2648 N N . ASN A 1 326 ? 10.143 30.861 14.446 1.00 89.25 326 ASN A N 1
ATOM 2649 C CA . ASN A 1 326 ? 8.687 30.684 14.515 1.00 89.25 326 ASN A CA 1
ATOM 2650 C C . ASN A 1 326 ? 8.174 30.281 15.909 1.00 89.25 326 ASN A C 1
ATOM 2652 O O . ASN A 1 326 ? 6.967 30.136 16.086 1.00 89.25 326 ASN A O 1
ATOM 2656 N N . GLY A 1 327 ? 9.062 30.013 16.876 1.00 91.69 327 GLY A N 1
ATOM 2657 C CA . GLY A 1 327 ? 8.705 29.558 18.228 1.00 91.69 327 GLY A CA 1
ATOM 2658 C C . GLY A 1 327 ? 8.003 28.193 18.286 1.00 91.69 327 GLY A C 1
ATOM 2659 O O . GLY A 1 327 ? 7.477 27.813 19.330 1.00 91.69 327 GLY A O 1
ATOM 2660 N N . ARG A 1 328 ? 7.957 27.457 17.167 1.00 91.25 328 ARG A N 1
ATOM 2661 C CA . ARG A 1 328 ? 7.219 26.196 17.003 1.00 91.25 328 ARG A CA 1
ATOM 2662 C C . ARG A 1 328 ? 7.992 25.200 16.147 1.00 91.25 328 ARG A C 1
ATOM 2664 O O . ARG A 1 328 ? 8.806 25.581 15.310 1.00 91.25 328 ARG A O 1
ATOM 2671 N N . ASN A 1 329 ? 7.689 23.916 16.305 1.00 89.12 329 ASN A N 1
ATOM 2672 C CA . ASN A 1 329 ? 8.303 22.848 15.517 1.00 89.12 329 ASN A CA 1
ATOM 2673 C C . ASN A 1 329 ? 7.769 22.814 14.069 1.00 89.12 329 ASN A C 1
ATOM 2675 O O . ASN A 1 329 ? 6.636 23.218 13.789 1.00 89.12 329 ASN A O 1
ATOM 2679 N N . VAL A 1 330 ? 8.589 22.268 13.164 1.00 87.25 330 VAL A N 1
ATOM 2680 C CA . VAL A 1 330 ? 8.313 22.110 11.724 1.00 87.25 330 VAL A CA 1
ATOM 2681 C C . VAL A 1 330 ? 7.131 21.153 11.482 1.00 87.25 330 VAL A C 1
ATOM 2683 O O . VAL A 1 330 ? 7.242 19.929 11.667 1.00 87.25 330 VAL A O 1
ATOM 2686 N N . GLN A 1 331 ? 5.998 21.688 11.018 1.00 87.38 331 GLN A N 1
ATOM 2687 C CA . GLN A 1 331 ? 4.827 20.901 10.616 1.00 87.38 331 GLN A CA 1
ATOM 2688 C C . GLN A 1 331 ? 5.031 20.298 9.216 1.00 87.38 331 GLN A C 1
ATOM 2690 O O . GLN A 1 331 ? 6.144 20.269 8.695 1.00 87.38 331 GLN A O 1
ATOM 2695 N N . LYS A 1 332 ? 4.013 19.668 8.627 1.00 83.38 332 LYS A N 1
ATOM 2696 C CA . LYS A 1 332 ? 4.178 18.911 7.371 1.00 83.38 332 LYS A CA 1
ATOM 2697 C C . LYS A 1 332 ? 4.270 19.847 6.160 1.00 83.38 332 LYS A C 1
ATOM 2699 O O . LYS A 1 332 ? 4.952 19.535 5.188 1.00 83.38 332 LYS A O 1
ATOM 2704 N N . GLU A 1 333 ? 3.597 20.978 6.264 1.00 83.69 333 GLU A N 1
ATOM 2705 C CA . GLU A 1 333 ? 3.443 22.053 5.295 1.00 83.69 333 GLU A CA 1
ATOM 2706 C C . GLU A 1 333 ? 4.768 22.826 5.173 1.00 83.69 333 GLU A C 1
ATOM 2708 O O . GLU A 1 333 ? 5.285 23.026 4.073 1.00 83.69 333 GLU A O 1
ATOM 2713 N N . ASP A 1 334 ? 5.397 23.104 6.320 1.00 83.25 334 ASP A N 1
ATOM 2714 C CA . ASP A 1 334 ? 6.697 23.779 6.450 1.00 83.25 334 ASP A CA 1
ATOM 2715 C C . ASP A 1 334 ? 7.887 22.967 5.888 1.00 83.25 334 ASP A C 1
ATOM 2717 O O . ASP A 1 334 ? 8.995 23.484 5.788 1.00 83.25 334 ASP A O 1
ATOM 2721 N N . ARG A 1 335 ? 7.698 21.687 5.522 1.00 83.06 335 ARG A N 1
ATOM 2722 C CA . ARG A 1 335 ? 8.766 20.814 4.977 1.00 83.06 335 ARG A CA 1
ATOM 2723 C C . ARG A 1 335 ? 8.986 20.971 3.480 1.00 83.06 335 ARG A C 1
ATOM 2725 O O . ARG A 1 335 ? 9.920 20.367 2.956 1.00 83.06 335 ARG A O 1
ATOM 2732 N N . SER A 1 336 ? 8.142 21.739 2.788 1.00 82.75 336 SER A N 1
ATOM 2733 C CA . SER A 1 336 ? 8.268 21.966 1.342 1.00 82.75 336 SER A CA 1
ATOM 2734 C C . SER A 1 336 ? 9.671 22.454 0.922 1.00 82.75 336 SER A C 1
ATOM 2736 O O . SER A 1 336 ? 10.225 21.868 -0.011 1.00 82.75 336 SER A O 1
ATOM 2738 N N . PRO A 1 337 ? 10.321 23.405 1.635 1.00 80.81 337 PRO A N 1
ATOM 2739 C CA . PRO A 1 337 ? 11.678 23.851 1.309 1.00 80.81 337 PRO A CA 1
ATOM 2740 C C . PRO A 1 337 ? 12.754 22.757 1.409 1.00 80.81 337 PRO A C 1
ATOM 2742 O O . PRO A 1 337 ? 13.749 22.851 0.706 1.00 80.81 337 PRO A O 1
ATOM 2745 N N . LEU A 1 338 ? 12.543 21.703 2.214 1.00 82.50 338 LEU A N 1
ATOM 2746 C CA . LEU A 1 338 ? 13.486 20.582 2.395 1.00 82.50 338 LEU A CA 1
ATOM 2747 C C . LEU A 1 338 ? 13.056 19.311 1.669 1.00 82.50 338 LEU A C 1
ATOM 2749 O O . LEU A 1 338 ? 13.499 18.201 1.989 1.00 82.50 338 LEU A O 1
ATOM 2753 N N . ALA A 1 339 ? 12.148 19.432 0.700 1.00 84.25 339 ALA A N 1
ATOM 2754 C CA . ALA A 1 339 ? 11.716 18.291 -0.088 1.00 84.25 339 ALA A CA 1
ATOM 2755 C C . ALA A 1 339 ? 12.905 17.603 -0.786 1.00 84.25 339 ALA A C 1
ATOM 2757 O O . ALA A 1 339 ? 12.877 16.382 -0.954 1.00 84.25 339 ALA A O 1
ATOM 2758 N N . VAL A 1 340 ? 13.951 18.353 -1.151 1.00 87.44 340 VAL A N 1
ATOM 2759 C CA . VAL A 1 340 ? 15.179 17.823 -1.761 1.00 87.44 340 VAL A CA 1
ATOM 2760 C C . VAL A 1 340 ? 15.968 17.005 -0.735 1.00 87.44 340 VAL A C 1
ATOM 2762 O O . VAL A 1 340 ? 16.108 15.796 -0.907 1.00 87.44 340 VAL A O 1
ATOM 2765 N N . GLU A 1 341 ? 16.363 17.602 0.386 1.00 88.81 341 GLU A N 1
ATOM 2766 C CA . GLU A 1 341 ? 17.162 16.997 1.458 1.00 88.81 341 GLU A CA 1
ATOM 2767 C C . GLU A 1 341 ? 16.487 15.762 2.067 1.00 88.81 341 GLU A C 1
ATOM 2769 O O . GLU A 1 341 ? 17.119 14.718 2.250 1.00 88.81 341 GLU A O 1
ATOM 2774 N N . TYR A 1 342 ? 15.180 15.826 2.352 1.00 87.38 342 TYR A N 1
ATOM 2775 C CA . TYR A 1 342 ? 14.440 14.666 2.857 1.00 87.38 342 TYR A CA 1
ATOM 2776 C C . TYR A 1 342 ? 14.334 13.544 1.818 1.00 87.38 342 TYR A C 1
ATOM 2778 O O . TYR A 1 342 ? 14.202 12.375 2.198 1.00 87.38 342 TYR A O 1
ATOM 2786 N N . ASN A 1 343 ? 14.358 13.858 0.520 1.00 88.31 343 ASN A N 1
ATOM 2787 C CA . ASN A 1 343 ? 14.415 12.843 -0.524 1.00 88.31 343 ASN A CA 1
ATOM 2788 C C . ASN A 1 343 ? 15.833 12.277 -0.651 1.00 88.31 343 ASN A C 1
ATOM 2790 O O . ASN A 1 343 ? 15.979 11.057 -0.621 1.00 88.31 343 ASN A O 1
ATOM 2794 N N . GLU A 1 344 ? 16.878 13.100 -0.713 1.00 89.88 344 GLU A N 1
ATOM 2795 C CA . GLU A 1 344 ? 18.279 12.653 -0.719 1.00 89.88 344 GLU A CA 1
ATOM 2796 C C . GLU A 1 344 ? 18.599 11.749 0.479 1.00 89.88 344 GLU A C 1
ATOM 2798 O O . GLU A 1 344 ? 19.139 10.658 0.297 1.00 89.88 344 GLU A O 1
ATOM 2803 N N . TYR A 1 345 ? 18.153 12.105 1.689 1.00 91.81 345 TYR A N 1
ATOM 2804 C CA . TYR A 1 345 ? 18.319 11.268 2.881 1.00 91.81 345 TYR A CA 1
ATOM 2805 C C . TYR A 1 345 ? 17.708 9.865 2.720 1.00 91.81 345 TYR A C 1
ATOM 2807 O O . TYR A 1 345 ? 18.296 8.868 3.152 1.00 91.81 345 TYR A O 1
ATOM 2815 N N . LYS A 1 346 ? 16.533 9.758 2.080 1.00 91.81 346 LYS A N 1
ATOM 2816 C CA . LYS A 1 346 ? 15.902 8.461 1.773 1.00 91.81 346 LYS A CA 1
ATOM 2817 C C . LYS A 1 346 ? 16.703 7.688 0.726 1.00 91.81 346 LYS A C 1
ATOM 2819 O O . LYS A 1 346 ? 16.903 6.489 0.913 1.00 91.81 346 LYS A O 1
ATOM 2824 N N . HIS A 1 347 ? 17.178 8.355 -0.329 1.00 88.62 347 HIS A N 1
ATOM 2825 C CA . HIS A 1 347 ? 17.994 7.730 -1.373 1.00 88.62 347 HIS A CA 1
ATOM 2826 C C . HIS A 1 347 ? 19.313 7.199 -0.810 1.00 88.62 347 HIS A C 1
ATOM 2828 O O . HIS A 1 347 ? 19.638 6.039 -1.033 1.00 88.62 347 HIS A O 1
ATOM 2834 N N . ILE A 1 348 ? 20.028 7.975 0.003 1.00 93.12 348 ILE A N 1
ATOM 2835 C CA . ILE A 1 348 ? 21.287 7.538 0.621 1.00 93.12 348 ILE A CA 1
ATOM 2836 C C . ILE A 1 348 ? 21.052 6.415 1.633 1.00 93.12 348 ILE A C 1
ATOM 2838 O O . ILE A 1 348 ? 21.831 5.466 1.689 1.00 93.12 348 ILE A O 1
ATOM 2842 N N . LYS A 1 349 ? 19.941 6.436 2.383 1.00 92.69 349 LYS A N 1
ATOM 2843 C CA . LYS A 1 349 ? 19.556 5.301 3.238 1.00 92.69 349 LYS A CA 1
ATOM 2844 C C . LYS A 1 349 ? 19.288 4.021 2.428 1.00 92.69 349 LYS A C 1
ATOM 2846 O O . LYS A 1 349 ? 19.510 2.934 2.957 1.00 92.69 349 LYS A O 1
ATOM 2851 N N . ALA A 1 350 ? 18.829 4.130 1.179 1.00 91.75 350 ALA A N 1
ATOM 2852 C CA . ALA A 1 350 ? 18.710 2.996 0.264 1.00 91.75 350 ALA A CA 1
ATOM 2853 C C . ALA A 1 350 ? 20.069 2.588 -0.341 1.00 91.75 350 ALA A C 1
ATOM 2855 O O . ALA A 1 350 ? 20.388 1.402 -0.302 1.00 91.75 350 ALA A O 1
ATOM 2856 N N . LYS A 1 351 ? 20.895 3.548 -0.800 1.00 91.25 351 LYS A N 1
ATOM 2857 C CA . LYS A 1 351 ? 22.261 3.319 -1.320 1.00 91.25 351 LYS A CA 1
ATOM 2858 C C . LYS A 1 351 ? 23.107 2.557 -0.297 1.00 91.25 351 LYS A C 1
ATOM 2860 O O . LYS A 1 351 ? 23.651 1.515 -0.630 1.00 91.25 351 LYS A O 1
ATOM 2865 N N . LEU A 1 352 ? 23.136 3.011 0.960 1.00 93.19 352 LEU A N 1
ATOM 2866 C CA . LEU A 1 352 ? 23.868 2.349 2.049 1.00 93.19 352 LEU A CA 1
ATOM 2867 C C . LEU A 1 352 ? 23.450 0.890 2.233 1.00 93.19 352 LEU A C 1
ATOM 2869 O O . LEU A 1 352 ? 24.308 0.021 2.229 1.00 93.19 352 LEU A O 1
ATOM 2873 N N . ARG A 1 353 ? 22.142 0.613 2.313 1.00 93.75 353 ARG A N 1
ATOM 2874 C CA . ARG A 1 353 ? 21.629 -0.761 2.447 1.00 93.75 353 ARG A CA 1
ATOM 2875 C C . ARG A 1 353 ? 22.009 -1.648 1.265 1.00 93.75 353 ARG A C 1
ATOM 2877 O O . ARG A 1 353 ? 22.264 -2.830 1.457 1.00 93.75 353 ARG A O 1
ATOM 2884 N N . LEU A 1 354 ? 22.012 -1.096 0.050 1.00 91.75 354 LEU A N 1
ATOM 2885 C CA . LEU A 1 354 ? 22.420 -1.832 -1.143 1.00 91.75 354 LEU A CA 1
ATOM 2886 C C . LEU A 1 354 ? 23.921 -2.150 -1.105 1.00 91.75 354 LEU A C 1
ATOM 2888 O O . LEU A 1 354 ? 24.284 -3.300 -1.318 1.00 91.75 354 LEU A O 1
ATOM 2892 N N . ILE A 1 355 ? 24.771 -1.175 -0.766 1.00 90.50 355 ILE A N 1
ATOM 2893 C CA . ILE A 1 355 ? 26.222 -1.384 -0.632 1.00 90.50 355 ILE A CA 1
ATOM 2894 C C . ILE A 1 355 ? 26.532 -2.391 0.483 1.00 90.50 355 ILE A C 1
ATOM 2896 O O . ILE A 1 355 ? 27.297 -3.319 0.254 1.00 90.50 355 ILE A O 1
ATOM 2900 N N . GLU A 1 356 ? 25.900 -2.258 1.654 1.00 90.38 356 GLU A N 1
ATOM 2901 C CA . GLU A 1 356 ? 26.027 -3.203 2.774 1.00 90.38 356 GLU A CA 1
ATOM 2902 C C . GLU A 1 356 ? 25.720 -4.643 2.314 1.00 90.38 356 GLU A C 1
ATOM 2904 O O . GLU A 1 356 ? 26.524 -5.544 2.538 1.00 90.38 356 GLU A O 1
ATOM 2909 N N . VAL A 1 357 ? 24.619 -4.855 1.579 1.00 92.06 357 VAL A N 1
ATOM 2910 C CA . VAL A 1 357 ? 24.253 -6.172 1.022 1.00 92.06 357 VAL A CA 1
ATOM 2911 C C . VAL A 1 357 ? 25.227 -6.662 -0.057 1.00 92.06 357 VAL A C 1
ATOM 2913 O O . VAL A 1 357 ? 25.480 -7.864 -0.134 1.00 92.06 357 VAL A O 1
ATOM 2916 N N . LEU A 1 358 ? 25.755 -5.776 -0.907 1.00 88.62 358 LEU A N 1
ATOM 2917 C CA . LEU A 1 358 ? 26.712 -6.147 -1.956 1.00 88.62 358 LEU A CA 1
ATOM 2918 C C . LEU A 1 358 ? 28.062 -6.565 -1.362 1.00 88.62 358 LEU A C 1
ATOM 2920 O O . LEU A 1 358 ? 28.581 -7.609 -1.749 1.00 88.62 358 LEU A O 1
ATOM 2924 N N . ILE A 1 359 ? 28.570 -5.826 -0.372 1.00 87.25 359 ILE A N 1
ATOM 2925 C CA . ILE A 1 359 ? 29.798 -6.169 0.359 1.00 87.25 359 ILE A CA 1
ATOM 2926 C C . ILE A 1 359 ? 29.632 -7.521 1.064 1.00 87.25 359 ILE A C 1
ATOM 2928 O O . ILE A 1 359 ? 30.420 -8.428 0.815 1.00 87.25 359 ILE A O 1
ATOM 2932 N N . SER A 1 360 ? 28.549 -7.724 1.831 1.00 87.12 360 SER A N 1
ATOM 2933 C CA . SER A 1 360 ? 28.303 -9.008 2.513 1.00 87.12 360 SER A CA 1
ATOM 2934 C C . SER A 1 360 ? 28.208 -10.208 1.561 1.00 87.12 360 SER A C 1
ATOM 2936 O O . SER A 1 360 ? 28.553 -11.321 1.950 1.00 87.12 360 SER A O 1
ATOM 2938 N N . LYS A 1 361 ? 27.755 -10.011 0.315 1.00 84.25 361 LYS A N 1
ATOM 2939 C CA . LYS A 1 361 ? 27.759 -11.064 -0.715 1.00 84.25 361 LYS A CA 1
ATOM 2940 C C . LYS A 1 361 ? 29.139 -11.289 -1.331 1.00 84.25 361 LYS A C 1
ATOM 2942 O O . LYS A 1 361 ? 29.483 -12.434 -1.607 1.00 84.25 361 LYS A O 1
ATOM 2947 N N . GLY A 1 362 ? 29.912 -10.224 -1.540 1.00 69.88 362 GLY A N 1
ATOM 2948 C CA . GLY A 1 362 ? 31.294 -10.311 -2.008 1.00 69.88 362 GLY A CA 1
ATOM 2949 C C . GLY A 1 362 ? 32.179 -11.084 -1.030 1.00 69.88 362 GLY A C 1
ATOM 2950 O O . GLY A 1 362 ? 32.897 -11.995 -1.439 1.00 69.88 362 GLY A O 1
ATOM 2951 N N . ASP A 1 363 ? 32.064 -10.795 0.265 1.00 63.31 363 ASP A N 1
ATOM 2952 C CA . ASP A 1 363 ? 32.843 -11.469 1.309 1.00 63.31 363 ASP A CA 1
ATOM 2953 C C . ASP A 1 363 ? 32.437 -12.943 1.489 1.00 63.31 363 ASP A C 1
ATOM 2955 O O . ASP A 1 363 ? 33.304 -13.802 1.641 1.00 63.31 363 ASP A O 1
ATOM 2959 N N . ALA A 1 364 ? 31.145 -13.271 1.355 1.00 59.88 364 ALA A N 1
ATOM 2960 C CA . ALA A 1 364 ? 30.668 -14.658 1.363 1.00 59.88 364 ALA A CA 1
ATOM 2961 C C . ALA A 1 364 ? 31.191 -15.499 0.180 1.00 59.88 364 ALA A C 1
ATOM 2963 O O . ALA A 1 364 ? 31.209 -16.720 0.270 1.00 59.88 364 ALA A O 1
ATOM 2964 N N . SER A 1 365 ? 31.634 -14.873 -0.919 1.00 57.28 365 SER A N 1
ATOM 2965 C CA . SER A 1 365 ? 32.202 -15.584 -2.077 1.00 57.28 365 SER A CA 1
ATOM 2966 C C . SER A 1 365 ? 33.688 -15.948 -1.930 1.00 57.28 365 SER A C 1
ATOM 2968 O O . SER A 1 365 ? 34.249 -16.588 -2.817 1.00 57.28 365 SER A O 1
ATOM 2970 N N . LYS A 1 366 ? 34.335 -15.543 -0.825 1.00 56.06 366 LYS A N 1
ATOM 2971 C CA . LYS A 1 366 ? 35.770 -15.767 -0.560 1.00 56.06 366 LYS A CA 1
ATOM 2972 C C . LYS A 1 366 ? 36.080 -16.916 0.403 1.00 56.06 366 LYS A C 1
ATOM 2974 O O . LYS A 1 366 ? 37.256 -17.190 0.631 1.00 56.06 366 LYS A O 1
ATOM 2979 N N . PHE A 1 367 ? 35.064 -17.576 0.954 1.00 47.19 367 PHE A N 1
ATOM 2980 C CA . PHE A 1 367 ? 35.227 -18.744 1.818 1.00 47.19 367 PHE A CA 1
ATOM 2981 C C . PHE A 1 367 ? 34.587 -19.964 1.134 1.00 47.19 367 PHE A C 1
ATOM 2983 O O . PHE A 1 367 ? 33.378 -19.919 0.897 1.00 47.19 367 PHE A O 1
ATOM 2990 N N . PRO A 1 368 ? 35.377 -20.989 0.753 1.00 52.41 368 PRO A N 1
ATOM 2991 C CA . PRO A 1 368 ? 34.862 -22.239 0.191 1.00 52.41 368 PRO A CA 1
ATOM 2992 C C . PRO A 1 368 ? 34.202 -23.133 1.252 1.00 52.41 368 PRO A C 1
ATOM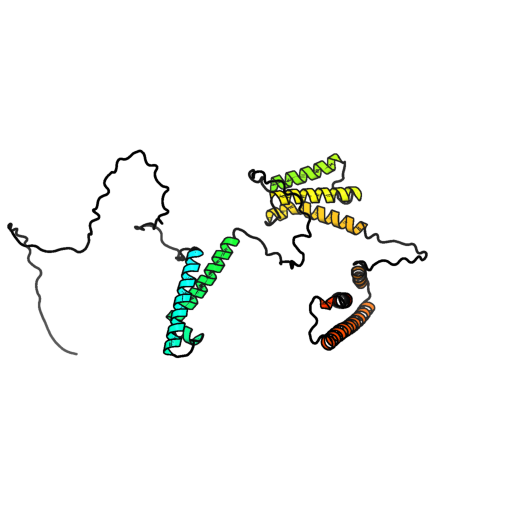 2994 O O . PRO A 1 368 ? 34.614 -23.052 2.433 1.00 52.41 368 PRO A O 1
#

pLDDT: mean 70.61, std 22.07, range [31.16, 96.44]

InterPro domains:
  IPR039102 Protein FAM13 [PTHR15904] (2-276)
  IPR059029 FAM13A-like domain [PF26116] (294-361)

Organism: Oncorhynchus mykiss (NCBI:txid8022)

Sequence (368 aa):
MDSEEACISPQVGGRLIRQLIEEDSDPMLSPRFHAYGHCQQYIDDTEVPPSPPNTHSFASRRRSSSLGSCGDDDQQELTSAQLSKKIHGLKRKIHKYEEKFEEERKYRPSHSDKADNPEVLKWMNELAKLRKDLKEHKLHKSEEDLPPLTRQRSNTLPKSFGSQLEKKPQQEKAPKPPVENTLEGVQNKLQEKRDEVGRPEDVKDMTREQIGAEKVALQKALLYYEGIHGRPVTKTERQIMKPLYDRYRLVKQILCRVSTIPVIASPSSKRRGPLSPSKNTTDMRLSNLHSATMPELVEQLQEAREEKKRIRKNLREFEDQFFRQNGRNVQKEDRSPLAVEYNEYKHIKAKLRLIEVLISKGDASKFP

Radius of gyration: 42.53 Å; chains: 1; bounding box: 115×88×116 Å

Foldseek 3Di:
DDDDDDDDDDDDDDDDDDDDDDDDDDDDDDPDDDDDDDDDDDDPDDPDDDDDDDDDDPPDDDDDDDDDDDDDDPPPPQPLVRLVVLLVVLVVVLVVVQVVCCVVVVDGDDPVSQVVDVVSVVSVVVNVVSVVSSVVNVVVVCVVPDFDDDDDDDPPDDPPPDDPPDDDDDDDDDDQDDLLVLLVVLVVVLVVVCVVVVHDPDPVVGDLVRLVVSLVSLVVSVVVSCVRPNDQGDPVSCVSCVVSVVSNVVSVVVNVVVVVDPDDDDDDDDDDDDDDPDPCVLVVVQVVLVPDDLVRLVVLLVVLVVVLVVLVVVVVVVQVVCCVVPVDGQDPVNCVVVPPSVVSNVSSVVSNVSSVVVNVVVVVVPDD